Protein AF-A0A0U1M2G5-F1 (afdb_monomer)

InterPro domains:
  IPR008949 Isoprenoid synthase domain superfamily [G3DSA:1.10.600.10] (1-184)
  IPR008949 Isoprenoid synthase domain superfamily [SSF48576] (2-183)
  IPR034686 Terpene cyclase-like 2 [PTHR35201] (6-183)

Solvent-accessible surface area (backbone atoms only — not comparable to full-atom values): 10117 Å² total; per-residue (Å²): 125,65,66,67,56,56,57,57,47,66,75,74,43,44,72,68,56,50,53,50,37,54,50,41,50,50,44,23,56,56,26,49,53,52,52,56,57,50,74,69,46,95,65,82,67,53,44,69,56,48,54,56,52,43,75,54,28,48,70,50,61,43,50,48,56,43,42,35,54,77,70,71,52,70,78,58,63,73,58,56,70,28,69,29,41,47,44,31,56,52,27,35,42,50,43,32,52,57,51,45,37,68,72,42,42,70,62,32,56,75,70,69,50,62,95,32,55,50,55,26,36,23,67,79,68,74,36,51,71,70,57,21,48,50,50,52,52,50,51,45,54,53,37,51,54,51,26,59,57,21,60,75,59,45,83,80,76,87,46,73,66,61,45,48,50,52,51,51,50,56,50,52,41,48,46,53,31,50,45,63,73,69,64,126

Organism: Talaromyces islandicus (NCBI:txid28573)

Sequence (184 aa):
MLYPILAEFRKTMGAGSIERLRKELHDYINGVSREQFVRQKEDLPTPEELFKMRCDDVGVIPSI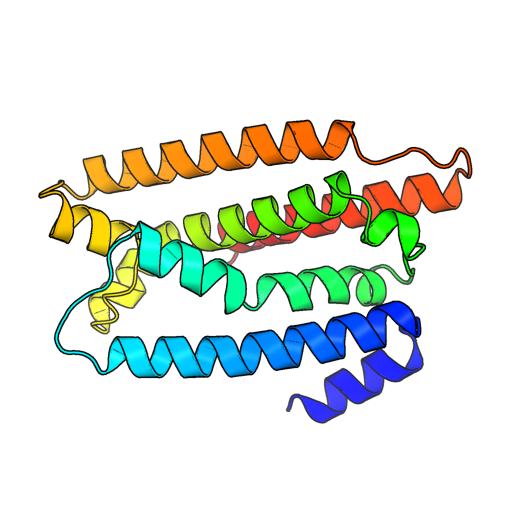TQNEYAMNFELPQWIHEHEAMQEVIKEVTRLTILINDILSLQKEFRVGQLENMVILYMYHEDLTIEQALEKMLGLIRKHYDICTAAEQRVPKTGDPKIDADVQTYIVGCRDLAIGTAYWR

Secondary structure (DSSP, 8-state):
-HHHHHHHHHHHS-HHHHHHHHHHHHHHHHHHHHHHHHTTSSSPPPHHHHHHHHHHH-THHHHHHHHHHHHT----HHHHTSHHHHHHHHHHHHHHHHHHHHHHHHHHHHTT----HHHHHHHHHT--HHHHHHHHHHHHHHHHHHHHHHHTTSPP-S-HHHHHHHHHHHHHHHHHHHHHHH--

Structure (mmCIF, N/CA/C/O backbone):
data_AF-A0A0U1M2G5-F1
#
_entry.id   AF-A0A0U1M2G5-F1
#
loop_
_atom_site.group_PDB
_atom_site.id
_atom_site.type_symbol
_atom_site.label_atom_id
_atom_site.label_alt_id
_atom_site.label_comp_id
_atom_site.label_asym_id
_atom_site.label_entity_id
_atom_site.label_seq_id
_atom_site.pdbx_PDB_ins_code
_atom_site.Cartn_x
_atom_site.Cartn_y
_atom_site.Cartn_z
_atom_site.occupancy
_atom_site.B_iso_or_equiv
_atom_site.auth_seq_id
_atom_site.auth_comp_id
_atom_site.auth_asym_id
_atom_site.auth_atom_id
_atom_site.pdbx_PDB_model_num
ATOM 1 N N . MET A 1 1 ? -19.169 -3.022 -16.010 1.00 73.69 1 MET A N 1
ATOM 2 C CA . MET A 1 1 ? -18.312 -1.816 -15.990 1.00 73.69 1 MET A CA 1
ATOM 3 C C . MET A 1 1 ? -16.82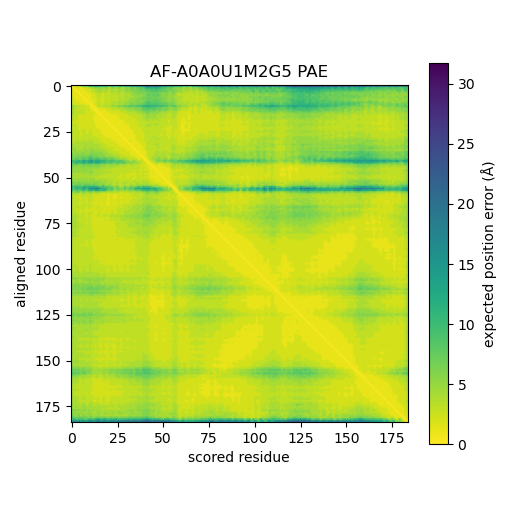0 -2.155 -16.058 1.00 73.69 1 MET A C 1
ATOM 5 O O . MET A 1 1 ? -16.124 -1.496 -16.809 1.00 73.69 1 MET A O 1
ATOM 9 N N . LEU A 1 2 ? -16.335 -3.202 -15.372 1.00 82.88 2 LEU A N 1
ATOM 10 C CA . LEU A 1 2 ? -14.902 -3.554 -15.337 1.00 82.88 2 LEU A CA 1
ATOM 11 C C . LEU A 1 2 ? -14.333 -4.147 -16.646 1.00 82.88 2 LEU A C 1
ATOM 13 O O . LEU A 1 2 ? -13.239 -3.785 -17.058 1.00 82.88 2 LEU A O 1
ATOM 17 N N . TYR A 1 3 ? -15.069 -5.034 -17.327 1.00 85.81 3 TYR A N 1
ATOM 18 C CA . TYR A 1 3 ? -14.557 -5.736 -18.517 1.00 85.81 3 TYR A CA 1
ATOM 19 C C . TYR A 1 3 ? -14.096 -4.807 -19.664 1.00 85.81 3 TYR A C 1
ATOM 21 O O . TYR A 1 3 ? -13.003 -5.035 -20.175 1.00 85.81 3 TYR A O 1
ATOM 29 N N . PRO A 1 4 ? -14.839 -3.743 -20.044 1.00 90.44 4 PRO A N 1
ATOM 30 C CA . PRO A 1 4 ? -14.364 -2.790 -21.050 1.00 90.44 4 PRO A CA 1
ATOM 31 C C . PRO A 1 4 ? -13.043 -2.105 -20.677 1.00 90.44 4 PRO A C 1
ATOM 33 O O . PRO A 1 4 ? -12.188 -1.946 -21.536 1.00 90.44 4 PRO A O 1
ATOM 36 N N . ILE A 1 5 ? -12.840 -1.762 -19.399 1.00 88.06 5 ILE A N 1
ATOM 37 C CA . ILE A 1 5 ? -11.598 -1.130 -18.918 1.00 88.06 5 ILE A CA 1
ATOM 38 C C . ILE A 1 5 ? -10.420 -2.094 -19.082 1.00 88.06 5 ILE A C 1
ATOM 40 O O . ILE A 1 5 ? -9.399 -1.745 -19.667 1.00 88.06 5 ILE A O 1
ATOM 44 N N . LEU A 1 6 ? -10.593 -3.346 -18.646 1.00 87.81 6 LEU A N 1
ATOM 45 C CA . LEU A 1 6 ? -9.563 -4.376 -18.797 1.00 87.81 6 LEU A CA 1
ATOM 46 C C . LEU A 1 6 ? -9.269 -4.697 -20.270 1.00 87.81 6 LEU A C 1
ATOM 48 O O . LEU A 1 6 ? -8.144 -5.064 -20.607 1.00 87.81 6 LEU A O 1
ATOM 52 N N . ALA A 1 7 ? -10.264 -4.572 -21.153 1.00 89.31 7 ALA A N 1
ATOM 53 C CA . ALA A 1 7 ? -10.069 -4.737 -22.588 1.00 89.31 7 ALA A CA 1
ATOM 54 C C . ALA A 1 7 ? -9.201 -3.619 -23.184 1.00 89.31 7 ALA A C 1
ATOM 56 O O . ALA A 1 7 ? -8.375 -3.917 -24.042 1.00 89.31 7 ALA A O 1
ATOM 57 N N . GLU A 1 8 ? -9.338 -2.372 -22.721 1.00 88.94 8 GLU A N 1
ATOM 58 C CA . GLU A 1 8 ? -8.451 -1.273 -23.130 1.00 88.94 8 GLU A CA 1
ATOM 59 C C . GLU A 1 8 ? -7.029 -1.458 -22.593 1.00 88.94 8 GLU A C 1
ATOM 61 O O . GLU A 1 8 ? -6.077 -1.366 -23.364 1.00 88.94 8 GLU A O 1
ATOM 66 N N . PHE A 1 9 ? -6.873 -1.829 -21.318 1.00 89.12 9 PHE A N 1
ATOM 67 C CA . PHE A 1 9 ? -5.561 -2.119 -20.726 1.00 89.12 9 PHE A CA 1
ATOM 68 C C . PHE A 1 9 ? -4.780 -3.168 -21.524 1.00 89.12 9 PHE A C 1
ATOM 70 O O . PHE A 1 9 ? -3.609 -2.975 -21.840 1.00 89.12 9 PHE A O 1
ATOM 77 N N . ARG A 1 10 ? -5.444 -4.248 -21.951 1.00 87.56 10 ARG A N 1
ATOM 78 C CA . ARG A 1 10 ? -4.815 -5.317 -22.747 1.00 87.56 10 ARG A CA 1
ATOM 79 C C . ARG A 1 10 ? -4.293 -4.876 -24.115 1.00 87.56 10 ARG A C 1
ATOM 81 O O . ARG A 1 10 ? -3.508 -5.614 -24.702 1.00 87.56 10 ARG A O 1
ATOM 88 N N . LYS A 1 11 ? -4.743 -3.740 -24.654 1.00 88.62 11 LYS A N 1
ATOM 89 C CA . LYS A 1 11 ? -4.286 -3.260 -25.967 1.00 88.62 11 LYS A CA 1
ATOM 90 C C . LYS A 1 11 ? -2.894 -2.640 -25.912 1.00 88.62 11 LYS A C 1
ATOM 92 O O . LYS A 1 11 ? -2.219 -2.641 -26.936 1.00 88.62 11 LYS A O 1
ATOM 97 N N . THR A 1 12 ? -2.491 -2.086 -24.768 1.00 88.88 12 THR A N 1
ATOM 98 C CA . THR A 1 12 ? -1.264 -1.277 -24.665 1.00 88.88 12 THR A CA 1
ATOM 99 C C . THR A 1 12 ? -0.347 -1.671 -23.510 1.00 88.88 12 THR A C 1
ATOM 101 O O . THR A 1 12 ? 0.842 -1.379 -23.587 1.00 88.88 12 THR A O 1
ATOM 104 N N . MET A 1 13 ? -0.848 -2.338 -22.463 1.00 92.50 13 MET A N 1
ATOM 105 C CA . MET A 1 13 ? 0.007 -2.835 -21.381 1.00 92.50 13 MET A CA 1
ATOM 106 C C . MET A 1 13 ? 0.925 -3.950 -21.876 1.00 92.50 13 MET A C 1
ATOM 108 O O . MET A 1 13 ? 0.527 -4.796 -22.681 1.00 92.50 13 MET A O 1
ATOM 112 N N . GLY A 1 14 ? 2.140 -3.984 -21.333 1.00 91.94 14 GLY A N 1
ATOM 113 C CA . GLY A 1 14 ? 3.051 -5.098 -21.543 1.00 91.94 14 GLY A CA 1
ATOM 114 C C . GLY A 1 14 ? 2.523 -6.404 -20.936 1.00 91.94 14 GLY A C 1
ATOM 115 O O . GLY A 1 14 ? 1.673 -6.419 -20.038 1.00 91.94 14 GLY A O 1
ATOM 116 N N . ALA A 1 15 ? 2.995 -7.532 -21.469 1.00 91.94 15 ALA A N 1
ATOM 117 C CA . ALA A 1 15 ? 2.471 -8.852 -21.119 1.00 91.94 15 ALA A CA 1
ATOM 118 C C . ALA A 1 15 ? 2.723 -9.220 -19.647 1.00 91.94 15 ALA A C 1
ATOM 120 O O . ALA A 1 15 ? 1.879 -9.876 -19.032 1.00 91.94 15 ALA A O 1
ATOM 121 N N . GLY A 1 16 ? 3.850 -8.781 -19.075 1.00 92.56 16 GLY A N 1
ATOM 122 C CA . GLY A 1 16 ? 4.166 -9.014 -17.666 1.00 92.56 16 GLY A CA 1
ATOM 123 C C . GLY A 1 16 ? 3.213 -8.253 -16.746 1.00 92.56 16 GLY A C 1
ATOM 124 O O . GLY A 1 16 ? 2.674 -8.820 -15.798 1.00 92.56 16 GLY A O 1
ATOM 125 N N . SER A 1 17 ? 2.935 -6.998 -17.084 1.00 93.75 17 SER A N 1
ATOM 126 C CA . SER A 1 17 ? 2.019 -6.111 -16.364 1.00 93.75 17 SER A CA 1
ATOM 127 C C . SER A 1 17 ? 0.580 -6.632 -16.419 1.00 93.75 17 SER A C 1
ATOM 129 O O . SER A 1 17 ? -0.126 -6.625 -15.413 1.00 93.75 17 SER A O 1
ATOM 131 N N . ILE A 1 18 ? 0.150 -7.162 -17.572 1.00 93.81 18 ILE A N 1
ATOM 132 C CA . ILE A 1 18 ? -1.169 -7.799 -17.726 1.00 93.81 18 ILE A CA 1
ATOM 133 C C . ILE A 1 18 ? -1.307 -9.017 -16.808 1.00 93.81 18 ILE A C 1
ATOM 135 O O . ILE A 1 18 ? -2.342 -9.175 -16.157 1.00 93.81 18 ILE A O 1
ATOM 139 N N . GLU A 1 19 ? -0.297 -9.887 -16.761 1.00 93.50 19 GLU A N 1
ATOM 140 C CA . GLU A 1 19 ? -0.355 -11.093 -15.931 1.00 93.50 19 GLU A CA 1
ATOM 141 C C . GLU A 1 19 ? -0.306 -10.761 -14.435 1.00 93.50 19 GLU A C 1
ATOM 143 O O . GLU A 1 19 ? -1.076 -11.337 -13.659 1.00 93.50 19 GLU A O 1
ATOM 148 N N . ARG A 1 20 ? 0.511 -9.774 -14.035 1.00 93.38 20 ARG A N 1
ATOM 149 C CA . ARG A 1 20 ? 0.497 -9.228 -12.669 1.00 93.38 20 ARG A CA 1
ATOM 150 C C . ARG A 1 20 ? -0.879 -8.695 -12.302 1.00 93.38 20 ARG A C 1
ATOM 152 O O . ARG A 1 20 ? -1.477 -9.195 -11.352 1.00 93.38 20 ARG A O 1
ATOM 159 N N . LEU A 1 21 ? -1.436 -7.796 -13.115 1.00 93.19 21 LEU A N 1
ATOM 160 C CA . LEU A 1 21 ? -2.749 -7.208 -12.864 1.00 93.19 21 LEU A CA 1
ATOM 161 C C . LEU A 1 21 ? -3.840 -8.282 -12.764 1.00 93.19 21 LEU A C 1
ATOM 163 O O . LEU A 1 21 ? -4.724 -8.206 -11.913 1.00 93.19 21 LEU A O 1
ATOM 167 N N . ARG A 1 22 ? -3.783 -9.320 -13.609 1.00 92.56 22 ARG A N 1
ATOM 168 C CA . ARG A 1 22 ? -4.718 -10.451 -13.552 1.00 92.56 22 ARG A CA 1
ATOM 169 C C . ARG A 1 22 ? -4.646 -11.171 -12.203 1.00 92.56 22 ARG A C 1
ATOM 171 O O . ARG A 1 22 ? -5.695 -11.477 -11.633 1.00 92.56 22 ARG A O 1
ATOM 178 N N . LYS A 1 23 ? -3.438 -11.470 -11.716 1.00 92.62 23 LYS A N 1
ATOM 179 C CA . LYS A 1 23 ? -3.228 -12.120 -10.416 1.00 92.62 23 LYS A CA 1
ATOM 180 C C . LYS A 1 23 ? -3.675 -11.211 -9.270 1.00 92.62 23 LYS A C 1
ATOM 182 O O . LYS A 1 23 ? -4.431 -11.655 -8.417 1.00 92.62 23 LYS A O 1
ATOM 187 N N . GLU A 1 24 ? -3.279 -9.947 -9.295 1.00 92.69 24 GLU A N 1
ATOM 188 C CA . GLU A 1 24 ? -3.596 -8.958 -8.260 1.00 92.69 24 GLU A CA 1
ATOM 189 C C . GLU A 1 24 ? -5.100 -8.709 -8.141 1.00 92.69 24 GLU A C 1
ATOM 191 O O . GLU A 1 24 ? -5.629 -8.670 -7.036 1.00 92.69 24 GLU A O 1
ATOM 196 N N . LEU A 1 25 ? -5.824 -8.620 -9.262 1.00 92.38 25 LEU A N 1
ATOM 197 C CA . LEU A 1 25 ? -7.285 -8.505 -9.248 1.00 92.38 25 LEU A CA 1
ATOM 198 C C . LEU A 1 25 ? -7.966 -9.768 -8.704 1.00 92.38 25 LEU A C 1
ATOM 200 O O . LEU A 1 25 ? -8.990 -9.669 -8.031 1.00 92.38 25 LEU A O 1
ATOM 204 N N . HIS A 1 26 ? -7.423 -10.954 -8.989 1.00 91.56 26 HIS A N 1
ATOM 205 C CA . HIS A 1 26 ? -7.940 -12.202 -8.427 1.00 91.56 26 HIS A CA 1
ATOM 206 C C . HIS A 1 26 ? -7.712 -12.264 -6.909 1.00 91.56 26 HIS A C 1
ATOM 208 O O . HIS A 1 26 ? -8.644 -12.574 -6.165 1.00 91.56 26 HIS A O 1
ATOM 214 N N . ASP A 1 27 ? -6.506 -11.921 -6.454 1.00 90.94 27 ASP A N 1
ATOM 215 C CA . ASP A 1 27 ? -6.149 -11.876 -5.035 1.00 90.94 27 ASP A CA 1
ATOM 216 C C . ASP A 1 27 ? -7.017 -10.846 -4.289 1.00 90.94 27 ASP A C 1
ATOM 218 O O . ASP A 1 27 ? -7.595 -11.184 -3.254 1.00 90.94 27 ASP A O 1
ATOM 222 N N . TYR A 1 28 ? -7.224 -9.663 -4.883 1.00 90.88 28 TYR A N 1
ATOM 223 C CA . TYR A 1 28 ? -8.118 -8.609 -4.395 1.00 90.88 28 TYR A CA 1
ATOM 224 C C . TYR A 1 28 ? -9.559 -9.105 -4.193 1.00 90.88 28 TYR A C 1
ATOM 226 O O . TYR A 1 28 ? -10.108 -8.990 -3.101 1.00 90.88 28 TYR A O 1
ATOM 234 N N . ILE A 1 29 ? -10.175 -9.720 -5.212 1.00 90.44 29 ILE A N 1
ATOM 235 C CA . ILE A 1 29 ? -11.562 -10.223 -5.122 1.00 90.44 29 ILE A CA 1
ATOM 236 C C . ILE A 1 29 ? -11.696 -11.299 -4.033 1.00 90.44 29 ILE A C 1
ATOM 238 O O . ILE A 1 29 ? -12.672 -11.315 -3.273 1.00 90.44 29 ILE A O 1
ATOM 242 N N . ASN A 1 30 ? -10.711 -12.194 -3.931 1.00 90.00 30 ASN A N 1
ATOM 243 C CA . ASN A 1 30 ? -10.679 -13.201 -2.873 1.00 90.00 30 ASN A CA 1
ATOM 244 C C . ASN A 1 30 ? -10.499 -12.560 -1.489 1.00 90.00 30 ASN A C 1
ATOM 246 O O . ASN A 1 30 ? -11.080 -13.041 -0.518 1.00 90.00 30 ASN A O 1
ATOM 250 N N . GLY A 1 31 ? -9.707 -11.491 -1.397 1.00 87.94 31 GLY A N 1
ATOM 251 C CA . GLY A 1 31 ? -9.518 -10.683 -0.196 1.00 87.94 31 GLY A CA 1
ATOM 252 C C . GLY A 1 31 ? -10.809 -10.051 0.296 1.00 87.94 31 GLY A C 1
ATOM 253 O O . GLY A 1 31 ? -11.236 -10.348 1.408 1.00 87.94 31 GLY A O 1
ATOM 254 N N . VAL A 1 32 ? -11.494 -9.306 -0.571 1.00 87.62 32 VAL A N 1
ATOM 255 C CA . VAL A 1 32 ? -12.794 -8.686 -0.265 1.00 87.62 32 VAL A CA 1
ATOM 256 C C . VAL A 1 32 ? -13.814 -9.730 0.202 1.00 87.62 32 VAL A C 1
ATOM 258 O O . VAL A 1 32 ? -14.593 -9.493 1.123 1.00 87.62 32 VAL A O 1
ATOM 261 N N . SER A 1 33 ? -13.788 -10.930 -0.387 1.00 88.62 33 SER A N 1
ATOM 262 C CA . SER A 1 33 ? -14.651 -12.030 0.055 1.00 88.62 33 SER A CA 1
ATOM 263 C C . SER A 1 33 ? -14.338 -12.471 1.493 1.00 88.62 33 SER A C 1
ATOM 265 O O . SER A 1 33 ? -15.264 -12.708 2.265 1.00 88.62 33 SER A O 1
ATOM 267 N N . ARG A 1 34 ? -13.055 -12.561 1.882 1.00 86.19 34 ARG A N 1
ATOM 268 C CA . ARG A 1 34 ? -12.636 -12.888 3.261 1.00 86.19 34 ARG A CA 1
ATOM 269 C C . ARG A 1 34 ? -13.031 -11.798 4.252 1.00 86.19 34 ARG A C 1
ATOM 271 O O . ARG A 1 34 ? -13.537 -12.128 5.322 1.00 86.19 34 ARG A O 1
ATOM 278 N N . GLU A 1 35 ? -12.839 -10.535 3.884 1.00 84.81 35 GLU A N 1
ATOM 279 C CA . GLU A 1 35 ? -13.242 -9.388 4.700 1.00 84.81 35 GLU A CA 1
ATOM 280 C C . GLU A 1 35 ? -14.749 -9.436 4.991 1.00 84.81 35 GLU A C 1
ATOM 282 O O . GLU A 1 35 ? -15.175 -9.315 6.139 1.00 84.81 35 GLU A O 1
ATOM 287 N N . GLN A 1 36 ? -15.564 -9.743 3.977 1.00 87.25 36 GLN A N 1
ATOM 288 C CA . GLN A 1 36 ? -17.008 -9.887 4.145 1.00 87.25 36 GLN A CA 1
ATOM 289 C C . GLN A 1 36 ? -17.392 -10.998 5.136 1.00 87.25 36 GLN A C 1
ATOM 291 O O . GLN A 1 36 ? -18.351 -10.832 5.888 1.00 87.25 36 GLN A O 1
ATOM 296 N N . PHE A 1 37 ? -16.662 -12.117 5.170 1.00 86.25 37 PHE A N 1
ATOM 297 C CA . PHE A 1 37 ? -16.893 -13.166 6.171 1.00 86.25 37 PHE A CA 1
ATOM 298 C C . PHE A 1 37 ? -16.523 -12.721 7.588 1.00 86.25 37 PHE A C 1
ATOM 300 O O . PHE A 1 37 ? -17.150 -13.164 8.545 1.00 86.25 37 PHE A O 1
ATOM 307 N N . VAL A 1 38 ? -15.512 -11.865 7.740 1.00 83.06 38 VAL A N 1
ATOM 308 C CA . VAL A 1 38 ? -15.094 -11.335 9.048 1.00 83.06 38 VAL A CA 1
ATOM 309 C C . VAL A 1 38 ? -16.140 -10.367 9.587 1.00 83.06 38 VAL A C 1
ATOM 311 O O . VAL A 1 38 ? -16.537 -10.517 10.736 1.00 83.06 38 VAL A O 1
ATOM 314 N N . ARG A 1 39 ? -16.689 -9.498 8.731 1.00 83.81 39 ARG A N 1
ATOM 315 C CA . ARG A 1 39 ? -17.801 -8.584 9.063 1.00 83.81 39 ARG A CA 1
ATOM 316 C C . ARG A 1 39 ? -19.077 -9.292 9.538 1.00 83.81 39 ARG A C 1
ATOM 318 O O . ARG A 1 39 ? -19.956 -8.669 10.119 1.00 83.81 39 ARG A O 1
ATOM 325 N N . GLN A 1 40 ? -19.228 -10.583 9.233 1.00 86.69 40 GLN A N 1
ATOM 326 C CA . GLN A 1 40 ? -20.379 -11.391 9.655 1.00 86.69 40 GLN A CA 1
ATOM 327 C C . GLN A 1 40 ? -20.184 -12.068 11.015 1.00 86.69 40 GLN A C 1
ATOM 329 O O . GLN A 1 40 ? -21.126 -12.682 11.519 1.00 86.69 40 GLN A O 1
ATOM 334 N N . LYS A 1 41 ? -18.979 -12.013 11.593 1.00 86.31 41 LYS A N 1
ATOM 335 C CA . LYS A 1 41 ? -18.715 -12.568 12.922 1.00 86.31 41 LYS A CA 1
ATOM 336 C C . LYS A 1 41 ? -19.236 -11.624 14.002 1.00 86.31 41 LYS A C 1
ATOM 338 O O . LYS A 1 41 ? -19.350 -10.423 13.791 1.00 86.31 41 LYS A O 1
ATOM 343 N N . GLU A 1 42 ? -19.534 -12.188 15.167 1.00 84.56 42 GLU A N 1
ATOM 344 C CA . GLU A 1 42 ? -19.955 -11.411 16.340 1.00 84.56 42 GLU A CA 1
ATOM 345 C C . GLU A 1 42 ? -18.770 -10.711 17.030 1.00 84.56 42 GLU A C 1
ATOM 347 O O . GLU A 1 42 ? -18.967 -9.703 17.706 1.00 84.56 42 GLU A O 1
ATOM 352 N N . ASP A 1 43 ? -17.547 -11.210 16.815 1.00 89.38 43 ASP A N 1
ATOM 353 C CA . ASP A 1 43 ? -16.316 -10.677 17.399 1.00 89.38 43 ASP A CA 1
ATOM 354 C C . ASP A 1 43 ? -15.554 -9.781 16.413 1.00 89.38 43 ASP A C 1
ATOM 356 O O . ASP A 1 43 ? -15.377 -10.127 15.239 1.00 89.38 43 ASP A O 1
ATOM 360 N N . LEU A 1 44 ? -15.033 -8.660 16.920 1.00 92.06 44 LEU A N 1
ATOM 361 C CA . LEU A 1 44 ? -14.149 -7.767 16.171 1.00 92.06 44 LEU A CA 1
ATOM 362 C C . LEU A 1 44 ? -12.727 -8.355 16.065 1.00 92.06 44 LEU A C 1
ATOM 364 O O . LEU A 1 44 ? -12.231 -8.918 17.046 1.00 92.06 44 LEU A O 1
ATOM 368 N N . PRO A 1 45 ? -12.052 -8.227 14.903 1.00 93.69 45 PRO A N 1
ATOM 369 C CA . PRO A 1 45 ? -10.655 -8.630 14.763 1.00 93.69 45 PRO A CA 1
ATOM 370 C C . PRO A 1 45 ? -9.738 -7.690 15.549 1.00 93.69 45 PRO A C 1
ATOM 372 O O . PRO A 1 45 ? -10.059 -6.517 15.735 1.00 93.69 45 PRO A O 1
ATOM 375 N N . THR A 1 46 ? -8.547 -8.158 15.926 1.00 95.25 46 THR A N 1
ATOM 376 C CA . THR A 1 46 ? -7.537 -7.240 16.475 1.00 95.25 46 THR A CA 1
ATOM 377 C C . THR A 1 46 ? -7.046 -6.258 15.398 1.00 95.25 46 THR A C 1
ATOM 379 O O . THR A 1 46 ? -7.127 -6.562 14.199 1.00 95.25 46 THR A O 1
ATOM 382 N N . PRO A 1 47 ? -6.484 -5.092 15.777 1.00 94.75 47 PRO A N 1
ATOM 383 C CA . PRO A 1 47 ? -5.874 -4.175 14.814 1.00 94.75 47 PRO A CA 1
ATOM 384 C C . PRO A 1 47 ? -4.835 -4.873 13.919 1.00 94.75 47 PRO A C 1
ATOM 386 O O . PRO A 1 47 ? -4.827 -4.716 12.701 1.00 94.75 47 PRO A O 1
ATOM 389 N N . GLU A 1 48 ? -3.978 -5.718 14.487 1.00 94.06 48 GLU A N 1
ATOM 390 C CA . GLU A 1 48 ? -2.944 -6.431 13.733 1.00 94.06 48 GLU A CA 1
ATOM 391 C C . GLU A 1 48 ? -3.533 -7.444 12.740 1.00 94.06 48 GLU A C 1
ATOM 393 O O . GLU A 1 48 ? -3.012 -7.597 11.629 1.00 94.06 48 GLU A O 1
ATOM 398 N N . GLU A 1 49 ? -4.617 -8.128 13.116 1.00 92.62 49 GLU A N 1
ATOM 399 C CA . GLU A 1 49 ? -5.336 -9.055 12.240 1.00 92.62 49 GLU A CA 1
ATOM 400 C C . GLU A 1 49 ? -5.994 -8.323 11.072 1.00 92.62 49 GLU A C 1
ATOM 402 O O . GLU A 1 49 ? -5.821 -8.743 9.922 1.00 92.62 49 GLU A O 1
ATOM 407 N N . LEU A 1 50 ? -6.687 -7.212 11.349 1.00 92.12 50 LEU A N 1
ATOM 408 C CA . LEU A 1 50 ? -7.289 -6.374 10.315 1.00 92.12 50 LEU A CA 1
ATOM 409 C C . LEU A 1 50 ? -6.216 -5.841 9.364 1.00 92.12 50 LEU A C 1
ATOM 411 O O . LEU A 1 50 ? -6.346 -5.965 8.148 1.00 92.12 50 LEU A O 1
ATOM 415 N N . PHE A 1 51 ? -5.131 -5.280 9.898 1.00 93.19 51 PHE A N 1
ATOM 416 C CA . PHE A 1 51 ? -4.080 -4.680 9.082 1.00 93.19 51 PHE A CA 1
ATOM 417 C C . PHE A 1 51 ? -3.400 -5.701 8.168 1.00 93.19 51 PHE A C 1
ATOM 419 O O . PHE A 1 51 ? -3.113 -5.412 7.004 1.00 93.19 51 PHE A O 1
ATOM 426 N N . LYS A 1 52 ? -3.174 -6.919 8.673 1.00 90.75 52 LYS A N 1
ATOM 427 C CA . LYS A 1 52 ? -2.637 -8.022 7.874 1.00 90.75 52 LYS A CA 1
ATOM 428 C C . LYS A 1 52 ? -3.603 -8.431 6.767 1.00 90.75 52 LYS A C 1
ATOM 430 O O . LYS A 1 52 ? -3.167 -8.574 5.631 1.00 90.75 52 LYS A O 1
ATOM 435 N N . MET A 1 53 ? -4.883 -8.604 7.093 1.00 87.56 53 MET A N 1
ATOM 436 C CA . MET A 1 53 ? -5.916 -8.957 6.117 1.00 87.56 53 MET A CA 1
ATOM 437 C C . MET A 1 53 ? -5.989 -7.916 5.001 1.00 87.56 53 MET A C 1
ATOM 439 O O . MET A 1 53 ? -5.955 -8.277 3.825 1.00 87.56 53 MET A O 1
ATOM 443 N N . ARG A 1 54 ? -5.938 -6.634 5.379 1.00 86.38 54 ARG A N 1
ATOM 444 C CA . ARG A 1 54 ? -6.065 -5.527 4.437 1.00 86.38 54 ARG A CA 1
ATOM 445 C C . ARG A 1 54 ? -4.901 -5.346 3.488 1.00 86.38 54 ARG A C 1
ATOM 447 O O . ARG A 1 54 ? -5.080 -4.910 2.357 1.00 86.38 54 ARG A O 1
ATOM 454 N N . CYS A 1 55 ? -3.704 -5.745 3.901 1.00 85.50 55 CYS A N 1
ATOM 455 C CA . CYS A 1 55 ? -2.571 -5.797 2.981 1.00 85.50 55 CYS A CA 1
ATOM 456 C C . CYS A 1 55 ? -2.810 -6.770 1.808 1.00 85.50 55 CYS A C 1
ATOM 458 O O . CYS A 1 55 ? -2.232 -6.560 0.745 1.00 85.50 55 CYS A O 1
ATOM 460 N N . ASP A 1 56 ? -3.657 -7.792 1.987 1.00 73.38 56 ASP A N 1
ATOM 461 C CA . ASP A 1 56 ? -3.960 -8.804 0.968 1.00 73.38 56 ASP A CA 1
ATOM 462 C C . ASP A 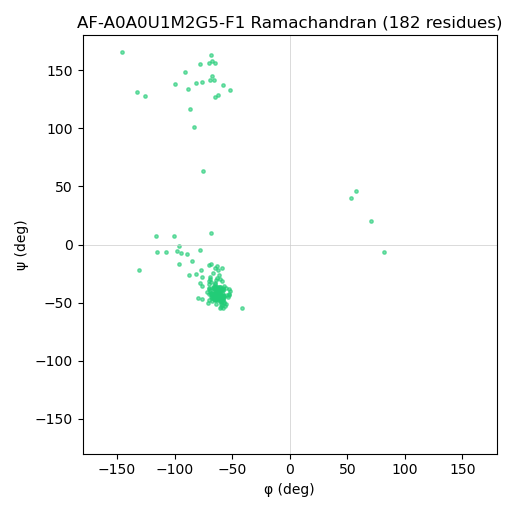1 56 ? -5.248 -8.502 0.175 1.00 73.38 56 ASP A C 1
ATOM 464 O O . ASP A 1 56 ? -5.481 -9.116 -0.868 1.00 73.38 56 ASP A O 1
ATOM 468 N N . ASP A 1 57 ? -6.114 -7.614 0.677 1.00 71.81 57 ASP A N 1
ATOM 469 C CA . ASP A 1 57 ? -7.445 -7.335 0.118 1.00 71.81 57 ASP A CA 1
ATOM 470 C C . ASP A 1 57 ? -7.632 -5.915 -0.422 1.00 71.81 57 ASP A C 1
ATOM 472 O O . ASP A 1 57 ? -8.668 -5.629 -1.020 1.00 71.81 57 ASP A O 1
ATOM 476 N N . VAL A 1 58 ? -6.661 -5.017 -0.241 1.00 75.19 58 VAL A N 1
ATOM 477 C CA . VAL A 1 58 ? -6.822 -3.630 -0.669 1.00 75.19 58 VAL A CA 1
ATOM 478 C C . VAL A 1 58 ? -6.536 -3.479 -2.164 1.00 75.19 58 VAL A C 1
ATOM 480 O O . VAL A 1 58 ? -5.567 -4.005 -2.711 1.00 75.19 58 VAL A O 1
ATOM 483 N N . GLY A 1 59 ? -7.352 -2.673 -2.845 1.00 85.88 59 GLY A N 1
ATOM 484 C CA . GLY A 1 59 ? -7.205 -2.379 -4.275 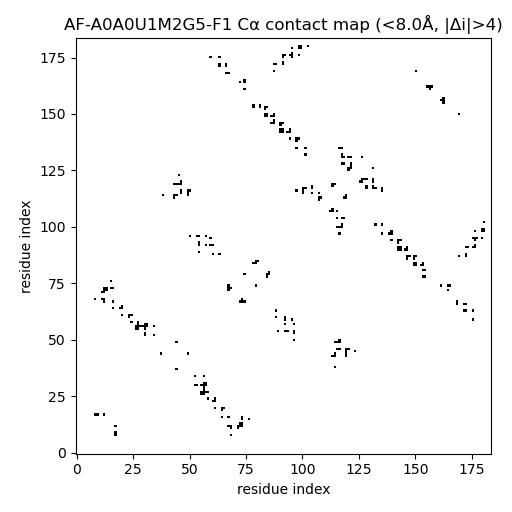1.00 85.88 59 GLY A CA 1
ATOM 485 C C . GLY A 1 59 ? -5.970 -1.542 -4.647 1.00 85.88 59 GLY A C 1
ATOM 486 O O . GLY A 1 59 ? -5.874 -1.091 -5.787 1.00 85.88 59 GLY A O 1
ATOM 487 N N . VAL A 1 60 ? -5.032 -1.306 -3.721 1.00 90.38 60 VAL A N 1
ATOM 488 C CA . VAL A 1 60 ? -3.840 -0.472 -3.957 1.00 90.38 60 VAL A CA 1
ATOM 489 C C . VAL A 1 60 ? -2.867 -1.153 -4.906 1.00 90.38 60 VAL A C 1
ATOM 491 O O . VAL A 1 60 ? -2.448 -0.528 -5.870 1.00 90.38 60 VAL A O 1
ATOM 494 N N . ILE A 1 61 ? -2.550 -2.431 -4.692 1.00 91.62 61 ILE A N 1
ATOM 495 C CA . ILE A 1 61 ? -1.587 -3.168 -5.527 1.00 91.62 61 ILE A CA 1
ATOM 496 C C . ILE A 1 61 ? -2.013 -3.193 -7.009 1.00 91.62 61 ILE A C 1
ATOM 498 O O . ILE A 1 61 ? -1.236 -2.732 -7.844 1.00 91.62 61 ILE A O 1
ATOM 502 N N . PRO A 1 62 ? -3.250 -3.596 -7.378 1.00 92.56 62 PRO A N 1
ATOM 503 C CA . PRO A 1 62 ? -3.675 -3.512 -8.776 1.00 92.56 62 PRO A CA 1
ATOM 504 C C . PRO A 1 62 ? -3.769 -2.068 -9.300 1.00 92.56 62 PRO A C 1
ATOM 506 O O . PRO A 1 62 ? -3.746 -1.869 -10.514 1.00 92.56 62 PRO A O 1
ATOM 509 N N . SER A 1 63 ? -3.882 -1.055 -8.432 1.00 92.12 63 SER A N 1
ATOM 510 C CA . SER A 1 63 ? -3.799 0.360 -8.833 1.00 92.12 63 SER A CA 1
ATOM 511 C C . SER A 1 63 ? -2.354 0.793 -9.104 1.00 92.12 63 SER A C 1
ATOM 513 O O . SER A 1 63 ? -2.117 1.536 -10.050 1.00 92.12 63 SER A O 1
ATOM 515 N N . ILE A 1 64 ? -1.381 0.278 -8.344 1.00 92.88 64 ILE A N 1
ATOM 516 C CA . ILE A 1 64 ? 0.053 0.463 -8.599 1.00 92.88 64 ILE A CA 1
ATOM 517 C C . ILE A 1 64 ? 0.418 -0.115 -9.969 1.00 92.88 64 ILE A C 1
ATOM 519 O O . ILE A 1 64 ? 1.008 0.591 -10.780 1.00 92.88 64 ILE A O 1
ATOM 523 N N . THR A 1 65 ? 0.009 -1.347 -10.283 1.00 92.44 65 THR A N 1
ATOM 524 C CA . THR A 1 65 ? 0.278 -1.948 -11.604 1.00 92.44 65 THR A CA 1
ATOM 525 C C . THR A 1 65 ? -0.352 -1.150 -12.752 1.00 92.44 65 THR A C 1
ATOM 527 O O . THR A 1 65 ? 0.190 -1.093 -13.854 1.00 92.44 65 THR A O 1
ATOM 530 N N . GLN A 1 66 ? -1.470 -0.457 -12.518 1.00 91.75 66 GLN A N 1
ATOM 531 C CA . GLN A 1 66 ? -2.057 0.434 -13.525 1.00 91.75 66 GLN A CA 1
ATOM 532 C C . GLN A 1 66 ? -1.207 1.685 -13.807 1.00 91.75 66 GLN A C 1
ATOM 534 O O . GLN A 1 66 ? -1.396 2.302 -14.858 1.00 91.75 66 GLN A O 1
ATOM 539 N N . ASN A 1 67 ? -0.245 2.045 -12.949 1.00 91.12 67 ASN A N 1
ATOM 540 C CA . ASN A 1 67 ? 0.683 3.142 -13.233 1.00 91.12 67 ASN A CA 1
ATOM 541 C C . ASN A 1 67 ? 1.506 2.869 -14.495 1.00 91.12 67 ASN A C 1
ATOM 543 O O . ASN A 1 67 ? 1.709 3.783 -15.282 1.00 91.12 67 ASN A O 1
ATOM 547 N N . GLU A 1 68 ? 1.907 1.623 -14.753 1.00 90.38 68 GLU A N 1
ATOM 548 C CA . GLU A 1 68 ? 2.631 1.244 -15.978 1.00 90.38 68 GLU A CA 1
ATOM 549 C C . GLU A 1 68 ? 1.802 1.521 -17.242 1.00 90.38 68 GLU A C 1
ATOM 551 O O . GLU A 1 68 ? 2.306 2.062 -18.228 1.00 90.38 68 GLU A O 1
ATOM 556 N N . TYR A 1 69 ? 0.490 1.263 -17.186 1.00 91.69 69 TYR A N 1
ATOM 557 C CA . TYR A 1 69 ? -0.431 1.676 -18.247 1.00 91.69 69 TYR A CA 1
ATOM 558 C C . TYR A 1 69 ? -0.507 3.201 -18.371 1.00 91.69 69 TYR A C 1
ATOM 560 O O . TYR A 1 69 ? -0.356 3.743 -19.465 1.00 91.69 69 TYR A O 1
ATOM 568 N N . ALA A 1 70 ? -0.741 3.901 -17.257 1.00 90.94 70 ALA A N 1
ATOM 569 C CA . ALA A 1 70 ? -0.940 5.350 -17.245 1.00 90.94 70 ALA A CA 1
ATOM 570 C C . ALA A 1 70 ? 0.311 6.129 -17.687 1.00 90.94 70 ALA A C 1
ATOM 572 O O . ALA A 1 70 ? 0.204 7.181 -18.315 1.00 90.94 70 ALA A O 1
ATOM 573 N N . MET A 1 71 ? 1.491 5.600 -17.372 1.00 91.12 71 MET A N 1
ATOM 574 C CA . MET A 1 71 ? 2.794 6.199 -17.653 1.00 91.12 71 MET A CA 1
ATOM 575 C C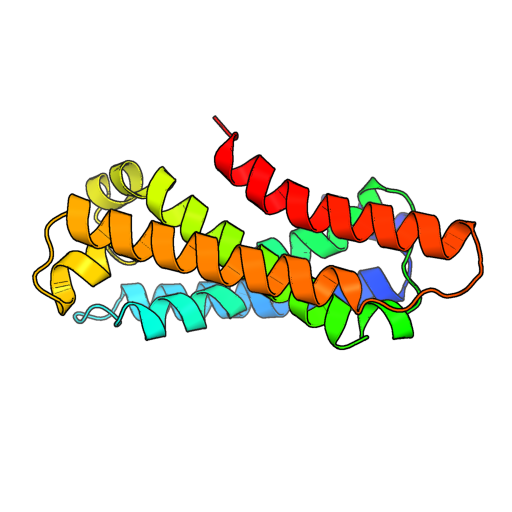 . MET A 1 71 ? 3.427 5.661 -18.944 1.00 91.12 71 MET A C 1
ATOM 577 O O . MET A 1 71 ? 4.487 6.137 -19.349 1.00 91.12 71 MET A O 1
ATOM 581 N N . ASN A 1 72 ? 2.753 4.727 -19.624 1.00 92.38 72 ASN A N 1
ATOM 582 C CA . ASN A 1 72 ? 3.132 4.181 -20.925 1.00 92.38 72 ASN A CA 1
ATOM 583 C C . ASN A 1 72 ? 4.540 3.543 -20.945 1.00 92.38 72 ASN A C 1
ATOM 585 O O . ASN A 1 72 ? 5.335 3.791 -21.857 1.00 92.38 72 ASN A O 1
ATOM 589 N N . PHE A 1 73 ? 4.846 2.720 -19.939 1.00 93.81 73 PHE A N 1
ATOM 590 C CA . PHE A 1 73 ? 6.040 1.867 -19.887 1.00 93.81 73 PHE A CA 1
ATOM 591 C C . PHE A 1 73 ? 5.735 0.538 -19.178 1.00 93.81 73 PHE A C 1
ATOM 593 O O . PHE A 1 73 ? 4.722 0.410 -18.505 1.00 93.81 73 PHE A O 1
ATOM 600 N N . GLU A 1 74 ? 6.621 -0.450 -19.304 1.00 94.75 74 GLU A N 1
ATOM 601 C CA . GLU A 1 74 ? 6.604 -1.675 -18.492 1.00 94.75 74 GLU A CA 1
ATOM 602 C C . GLU A 1 74 ? 7.980 -1.836 -17.845 1.00 94.75 74 GLU A C 1
ATOM 604 O O . GLU A 1 74 ? 8.999 -1.788 -18.543 1.00 94.75 74 GLU A O 1
ATOM 609 N N . LEU A 1 75 ? 8.026 -2.018 -16.521 1.00 95.19 75 LEU A N 1
ATOM 610 C CA . LEU A 1 75 ? 9.295 -2.280 -15.855 1.00 95.19 75 LEU A CA 1
ATOM 611 C C . LEU A 1 75 ? 9.819 -3.674 -16.225 1.00 95.19 75 LEU A C 1
ATOM 613 O O . LEU A 1 75 ? 9.052 -4.645 -16.250 1.00 95.19 75 LEU A O 1
ATOM 617 N N . PRO A 1 76 ? 11.143 -3.827 -16.417 1.00 95.38 76 PRO A N 1
ATOM 618 C CA . PRO A 1 76 ? 11.763 -5.141 -16.472 1.00 95.38 76 PRO A CA 1
ATOM 619 C C . PRO A 1 76 ? 11.381 -5.982 -15.250 1.00 95.38 76 PRO A C 1
ATOM 621 O O . PRO A 1 76 ? 11.487 -5.526 -14.109 1.00 95.38 76 PRO A O 1
ATOM 624 N N . GLN A 1 77 ? 10.986 -7.235 -15.487 1.00 94.94 77 GLN A N 1
ATOM 625 C CA . GLN A 1 77 ? 10.477 -8.129 -14.442 1.00 94.94 77 GLN A CA 1
ATOM 626 C C . GLN A 1 77 ? 11.427 -8.244 -13.243 1.00 94.94 77 GLN A C 1
ATOM 628 O O . GLN A 1 77 ? 10.985 -8.163 -12.104 1.00 94.94 77 GLN A O 1
ATOM 633 N N . TRP A 1 78 ? 12.733 -8.352 -13.490 1.00 96.06 78 TRP A N 1
ATOM 634 C CA . TRP A 1 78 ? 13.742 -8.479 -12.436 1.00 96.06 78 TRP A CA 1
ATOM 635 C C . TRP A 1 78 ? 13.876 -7.228 -11.552 1.00 96.06 78 TRP A C 1
ATOM 637 O O . TRP A 1 78 ? 14.310 -7.346 -10.409 1.00 96.06 78 TRP A O 1
ATOM 647 N N . ILE A 1 79 ? 13.507 -6.040 -12.050 1.00 96.69 79 ILE A N 1
ATOM 648 C CA . ILE A 1 79 ? 13.456 -4.813 -11.241 1.00 96.69 79 ILE A CA 1
ATOM 649 C C . ILE A 1 79 ? 12.179 -4.798 -10.419 1.00 96.69 79 ILE A C 1
ATOM 651 O O . ILE A 1 79 ? 12.222 -4.517 -9.225 1.00 96.69 79 ILE A O 1
ATOM 655 N N . HIS A 1 80 ? 11.050 -5.122 -11.051 1.00 95.62 80 HIS A N 1
ATOM 656 C CA . HIS A 1 80 ? 9.771 -5.195 -10.359 1.00 95.62 80 HIS A CA 1
ATOM 657 C C . HIS A 1 80 ? 9.831 -6.202 -9.200 1.00 95.62 80 HIS A C 1
ATOM 659 O O . HIS A 1 80 ? 9.429 -5.891 -8.085 1.00 95.62 80 HIS A O 1
ATOM 665 N N . GLU A 1 81 ? 10.369 -7.397 -9.445 1.00 96.12 81 GLU A N 1
ATOM 666 C CA . GLU A 1 81 ? 10.512 -8.478 -8.461 1.00 96.12 81 GLU A CA 1
ATOM 667 C C . GLU A 1 81 ? 11.687 -8.284 -7.496 1.00 96.12 81 GLU A C 1
ATOM 669 O O . GLU A 1 81 ? 11.846 -9.073 -6.562 1.00 96.12 81 GLU A O 1
ATOM 674 N N . HIS A 1 82 ? 12.506 -7.244 -7.685 1.00 98.19 82 HIS A N 1
ATOM 675 C CA . HIS A 1 82 ? 13.571 -6.930 -6.745 1.00 98.19 82 HIS A CA 1
ATOM 676 C C . HIS A 1 82 ? 12.977 -6.688 -5.356 1.00 98.19 82 HIS A C 1
ATOM 678 O O . HIS A 1 82 ? 11.974 -5.983 -5.214 1.00 98.19 82 HIS A O 1
ATOM 684 N N . GLU A 1 83 ? 13.625 -7.226 -4.320 1.00 98.19 83 GLU A N 1
ATOM 685 C CA . GLU A 1 83 ? 13.114 -7.161 -2.947 1.00 98.19 83 GLU A CA 1
ATOM 686 C C . GLU A 1 83 ? 12.756 -5.726 -2.528 1.00 98.19 83 GLU A C 1
ATOM 688 O O . GLU A 1 83 ? 11.693 -5.500 -1.955 1.00 98.19 83 GLU A O 1
ATOM 693 N N . ALA A 1 84 ? 13.586 -4.749 -2.919 1.00 98.31 84 ALA A N 1
ATOM 694 C CA . ALA A 1 84 ? 13.421 -3.365 -2.496 1.00 98.31 84 ALA A CA 1
ATOM 695 C C . ALA A 1 84 ? 12.189 -2.740 -3.147 1.00 98.31 84 ALA A C 1
ATOM 697 O O . ALA A 1 84 ? 11.460 -1.993 -2.504 1.00 98.31 84 ALA A O 1
ATOM 698 N N . MET A 1 85 ? 11.929 -3.079 -4.414 1.00 97.88 85 MET A N 1
ATOM 699 C CA . MET A 1 85 ? 10.739 -2.618 -5.122 1.00 97.88 85 MET A CA 1
ATOM 700 C C . MET A 1 85 ? 9.479 -3.235 -4.509 1.00 97.88 85 MET A C 1
ATOM 702 O O . MET A 1 85 ? 8.496 -2.535 -4.275 1.00 97.88 85 MET A O 1
ATOM 706 N N . GLN A 1 86 ? 9.524 -4.528 -4.180 1.00 97.12 86 GLN A N 1
ATOM 707 C CA . GLN A 1 86 ? 8.425 -5.201 -3.489 1.00 97.12 86 GLN A CA 1
ATOM 708 C C . GLN A 1 86 ? 8.171 -4.610 -2.096 1.00 97.12 86 GLN A C 1
ATOM 710 O O . GLN A 1 86 ? 7.016 -4.472 -1.692 1.00 97.12 86 GLN A O 1
ATOM 715 N N . GLU A 1 87 ? 9.217 -4.207 -1.372 1.00 97.94 87 GLU A N 1
ATOM 716 C CA . GLU A 1 87 ? 9.056 -3.519 -0.093 1.00 97.94 87 GLU A CA 1
ATOM 717 C C . GLU A 1 87 ? 8.458 -2.118 -0.268 1.00 97.94 87 GLU A C 1
ATOM 719 O O . GLU A 1 87 ? 7.512 -1.794 0.441 1.00 97.94 87 GLU A O 1
ATOM 724 N N . VAL A 1 88 ? 8.885 -1.333 -1.266 1.00 97.75 88 VAL A N 1
ATOM 725 C CA . VAL A 1 88 ? 8.246 -0.041 -1.592 1.00 97.75 88 VAL A CA 1
ATOM 726 C C . VAL A 1 88 ? 6.748 -0.217 -1.857 1.00 97.75 88 VAL A C 1
ATOM 728 O O . VAL A 1 88 ? 5.932 0.462 -1.234 1.00 97.75 88 VAL A O 1
ATOM 731 N N . ILE A 1 89 ? 6.364 -1.159 -2.725 1.00 96.19 89 ILE A N 1
ATOM 732 C CA . ILE A 1 89 ? 4.955 -1.448 -3.053 1.00 96.19 89 ILE A CA 1
ATOM 733 C C . ILE A 1 89 ? 4.1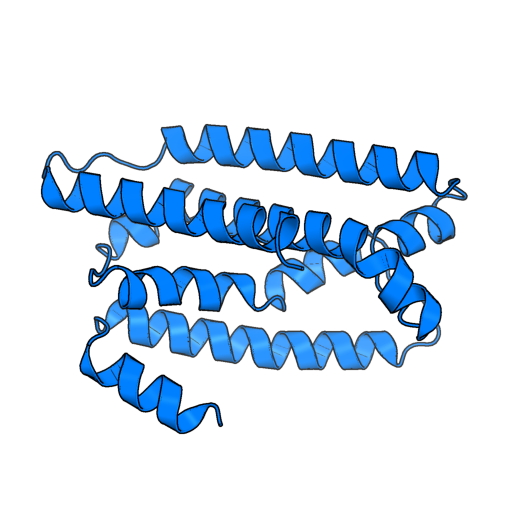65 -1.799 -1.784 1.00 96.19 89 ILE A C 1
ATOM 735 O O . ILE A 1 89 ? 3.060 -1.294 -1.556 1.00 96.19 89 ILE A O 1
ATOM 739 N N . LYS A 1 90 ? 4.744 -2.641 -0.926 1.00 95.88 90 LYS A N 1
ATOM 740 C CA . LYS A 1 90 ? 4.128 -3.092 0.323 1.00 95.88 90 LYS A CA 1
ATOM 741 C C . LYS A 1 90 ? 3.971 -1.965 1.342 1.00 95.88 90 LYS A C 1
ATOM 743 O O . LYS A 1 90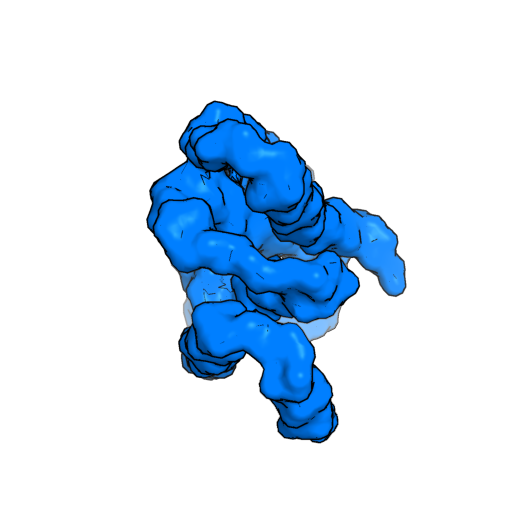 ? 2.906 -1.839 1.946 1.00 95.88 90 LYS A O 1
ATOM 748 N N . GLU A 1 91 ? 4.994 -1.140 1.538 1.00 97.06 91 GLU A N 1
ATOM 749 C CA . GLU A 1 91 ? 4.937 -0.028 2.489 1.00 97.06 91 GLU A CA 1
ATOM 750 C C . GLU A 1 91 ? 4.000 1.085 2.014 1.00 97.06 91 GLU A C 1
ATOM 752 O O . GLU A 1 91 ? 3.222 1.606 2.809 1.00 97.06 91 GLU A O 1
ATOM 757 N N . VAL A 1 92 ? 3.968 1.388 0.715 1.00 96.19 92 VAL A N 1
ATOM 758 C CA . VAL A 1 92 ? 2.976 2.305 0.129 1.00 96.19 92 VAL A CA 1
ATOM 759 C C . VAL A 1 92 ? 1.550 1.790 0.328 1.00 96.19 92 VAL A C 1
ATOM 761 O O . VAL A 1 92 ? 0.652 2.559 0.685 1.00 96.19 92 VAL A O 1
ATOM 764 N N . THR A 1 93 ? 1.334 0.488 0.140 1.00 95.62 93 THR A N 1
ATOM 765 C CA . THR A 1 93 ? 0.035 -0.155 0.381 1.00 95.62 93 THR A CA 1
ATOM 766 C C . THR A 1 93 ? -0.405 0.032 1.833 1.00 95.62 93 THR A C 1
ATOM 768 O O . THR A 1 93 ? -1.521 0.476 2.101 1.00 95.62 93 THR A O 1
ATOM 771 N N . ARG A 1 94 ? 0.507 -0.211 2.777 1.00 96.50 94 ARG A N 1
ATOM 772 C CA . ARG A 1 94 ? 0.293 -0.004 4.215 1.00 96.50 94 ARG A CA 1
ATOM 773 C C . ARG A 1 94 ? -0.014 1.446 4.565 1.00 96.50 94 ARG A C 1
ATOM 775 O O . ARG A 1 94 ? -0.973 1.703 5.285 1.00 96.50 94 ARG A O 1
ATOM 782 N N . LEU A 1 95 ? 0.762 2.390 4.038 1.00 96.62 95 LEU A N 1
ATOM 783 C CA . LEU A 1 95 ? 0.531 3.821 4.235 1.00 96.62 95 LEU A CA 1
ATOM 784 C C . LEU A 1 95 ? -0.858 4.226 3.741 1.00 96.62 95 LEU A C 1
ATOM 786 O O . LEU A 1 95 ? -1.578 4.926 4.447 1.00 96.62 95 LEU A O 1
ATOM 790 N N . THR A 1 96 ? -1.256 3.732 2.570 1.00 95.88 96 THR A N 1
ATOM 791 C CA . THR A 1 96 ? -2.572 4.008 1.988 1.00 95.88 96 THR A CA 1
ATOM 792 C C . THR A 1 96 ? -3.705 3.496 2.880 1.00 95.88 96 THR A C 1
ATOM 794 O O . THR A 1 96 ? -4.652 4.237 3.133 1.00 95.88 96 THR A O 1
ATOM 797 N N . ILE A 1 97 ? -3.585 2.276 3.418 1.00 95.00 97 ILE A N 1
ATOM 798 C CA . ILE A 1 97 ? -4.549 1.704 4.374 1.00 95.00 97 ILE A CA 1
ATOM 799 C C . ILE A 1 97 ? -4.656 2.574 5.634 1.00 95.00 97 ILE A C 1
ATOM 801 O O . ILE A 1 97 ? -5.753 2.962 6.025 1.00 95.00 97 ILE A O 1
ATOM 805 N N . LEU A 1 98 ? -3.522 2.913 6.256 1.00 96.56 98 LEU A N 1
ATOM 806 C CA . LEU A 1 98 ? -3.499 3.671 7.513 1.00 96.56 98 LEU A CA 1
ATOM 807 C C . LEU A 1 98 ? -4.074 5.084 7.349 1.00 96.56 98 LEU A C 1
ATOM 809 O O . LEU A 1 98 ? -4.822 5.552 8.205 1.00 96.56 98 LEU A O 1
ATOM 813 N N . ILE A 1 99 ? -3.735 5.762 6.248 1.00 96.06 99 ILE A N 1
ATOM 814 C CA . ILE A 1 99 ? -4.278 7.084 5.915 1.00 96.06 99 ILE A CA 1
ATOM 815 C C . ILE A 1 99 ? -5.784 6.982 5.672 1.00 96.06 99 ILE A C 1
ATOM 817 O O . ILE A 1 99 ? -6.540 7.809 6.183 1.00 96.06 99 ILE A O 1
ATOM 821 N N . ASN A 1 100 ? -6.222 5.966 4.921 1.00 95.19 100 ASN A N 1
ATOM 822 C CA . ASN A 1 100 ? -7.635 5.751 4.655 1.00 95.19 100 ASN A CA 1
ATOM 823 C C . ASN A 1 100 ? -8.425 5.595 5.956 1.00 95.19 100 ASN A C 1
ATOM 825 O O . ASN A 1 100 ? -9.412 6.299 6.098 1.00 95.19 100 ASN A O 1
ATOM 829 N N . ASP A 1 101 ? -7.949 4.812 6.926 1.00 95.62 101 ASP A N 1
ATOM 830 C CA . ASP A 1 101 ? -8.667 4.583 8.190 1.00 95.62 101 ASP A CA 1
ATOM 831 C C . ASP A 1 101 ? -8.839 5.824 9.043 1.00 95.62 101 ASP A C 1
ATOM 833 O O . ASP A 1 101 ? -9.888 6.012 9.660 1.00 95.62 101 ASP A O 1
ATOM 837 N N . ILE A 1 102 ? -7.837 6.701 9.062 1.00 96.88 102 ILE A N 1
ATOM 838 C CA . ILE A 1 102 ? -7.962 7.985 9.750 1.00 96.88 102 ILE A CA 1
ATOM 839 C C . ILE A 1 102 ? -9.032 8.843 9.061 1.00 96.88 102 ILE A C 1
ATOM 841 O O . ILE A 1 102 ? -9.877 9.441 9.729 1.00 96.88 102 ILE A O 1
ATOM 845 N N . LEU A 1 103 ? -9.009 8.914 7.727 1.00 95.81 103 LEU A N 1
ATOM 846 C CA . LEU A 1 103 ? -9.888 9.798 6.956 1.00 95.81 103 LEU A CA 1
ATOM 847 C C . LEU A 1 103 ? -11.321 9.263 6.825 1.00 95.81 103 LEU A C 1
ATOM 849 O O . LEU A 1 103 ? -12.275 10.044 6.800 1.00 95.81 103 LEU A O 1
ATOM 853 N N . SER A 1 104 ? -11.493 7.945 6.760 1.00 95.38 104 SER A N 1
ATOM 854 C CA . SER A 1 104 ? -12.787 7.278 6.637 1.00 95.38 104 SER A CA 1
ATOM 855 C C . SER A 1 104 ? -13.479 7.068 7.984 1.00 95.38 104 SER A C 1
ATOM 857 O O . SER A 1 104 ? -14.694 6.852 7.985 1.00 95.38 104 SER A O 1
ATOM 859 N N . LEU A 1 105 ? -12.767 7.219 9.111 1.00 96.44 105 LEU A N 1
ATOM 860 C CA . LEU A 1 105 ? -13.247 6.958 10.474 1.00 96.44 105 LEU A CA 1
ATOM 861 C C . LEU A 1 105 ? -14.676 7.450 10.725 1.00 96.44 105 LEU A C 1
ATOM 863 O O . LEU A 1 105 ? -15.551 6.688 11.129 1.00 96.44 105 LEU A O 1
ATOM 867 N N . GLN A 1 106 ? -14.943 8.733 10.463 1.00 95.25 106 GLN A N 1
ATOM 868 C CA . GLN A 1 106 ? -16.263 9.303 10.738 1.00 95.25 106 GLN A CA 1
ATOM 869 C C . GLN A 1 106 ? -17.364 8.698 9.867 1.00 95.25 106 GLN A C 1
ATOM 871 O O . GLN A 1 106 ? -18.498 8.558 10.323 1.00 95.25 106 GLN A O 1
ATOM 876 N N . LYS A 1 107 ? -17.062 8.407 8.600 1.00 95.19 107 LYS A N 1
ATOM 877 C CA . LYS A 1 107 ? -18.014 7.805 7.665 1.00 95.19 107 LYS A CA 1
ATOM 878 C C . LYS A 1 107 ? -18.323 6.375 8.103 1.00 95.19 107 LYS A C 1
ATOM 880 O O . LYS A 1 107 ? -19.494 6.019 8.170 1.00 95.19 107 LYS A O 1
ATOM 885 N N . GLU A 1 108 ? -17.290 5.592 8.393 1.00 95.06 108 GLU A N 1
ATOM 886 C CA . GLU A 1 108 ? -17.391 4.175 8.753 1.00 95.06 108 GLU A CA 1
ATOM 887 C C . GLU A 1 108 ? -18.119 3.983 10.082 1.00 95.06 108 GLU A C 1
ATOM 889 O O . GLU A 1 108 ? -19.092 3.230 10.143 1.00 95.06 108 GLU A O 1
ATOM 894 N N . PHE A 1 109 ? -17.775 4.784 11.094 1.00 94.75 109 PHE A N 1
ATOM 895 C CA . PHE A 1 109 ? -18.462 4.763 12.384 1.00 94.75 109 PHE A CA 1
ATOM 896 C C . PHE A 1 109 ? -19.968 5.047 12.254 1.00 94.75 109 PHE A C 1
ATOM 898 O O . PHE A 1 109 ? -20.789 4.355 12.852 1.00 94.75 109 PHE A O 1
ATOM 905 N N . ARG A 1 110 ? -20.366 6.028 11.426 1.00 95.62 110 ARG A N 1
ATOM 906 C CA . ARG A 1 110 ? -21.788 6.382 11.225 1.00 95.62 110 ARG A CA 1
ATOM 907 C C . ARG A 1 110 ? -22.620 5.259 10.612 1.00 95.62 110 ARG A C 1
ATOM 909 O O . ARG A 1 110 ? -23.827 5.229 10.833 1.00 95.62 110 ARG A O 1
ATOM 916 N N . VAL A 1 111 ? -22.004 4.389 9.816 1.00 94.75 111 VAL A N 1
ATOM 917 C CA . VAL A 1 111 ? -22.693 3.269 9.155 1.00 94.75 111 VAL A CA 1
ATOM 918 C C . VAL A 1 111 ? -22.473 1.937 9.873 1.00 94.75 111 VAL A C 1
ATOM 920 O O . VAL A 1 111 ? -22.891 0.905 9.359 1.00 94.75 111 VAL A O 1
ATOM 923 N N . GLY A 1 112 ? -21.843 1.954 11.053 1.00 91.38 112 GLY A N 1
ATOM 924 C CA . GLY A 1 112 ? -21.578 0.753 11.843 1.00 91.38 112 GLY A CA 1
ATOM 925 C C . GLY A 1 112 ? -20.516 -0.170 11.244 1.00 91.38 112 GLY A C 1
ATOM 926 O O . GLY A 1 112 ? -20.489 -1.345 11.588 1.00 91.38 112 GLY A O 1
ATOM 927 N N . GLN A 1 113 ? -19.657 0.334 10.353 1.00 91.88 113 GLN A N 1
ATOM 928 C CA . GLN A 1 113 ? -18.485 -0.402 9.884 1.00 91.88 113 GLN A CA 1
ATOM 929 C C . GLN A 1 113 ? -17.370 -0.212 10.918 1.00 91.88 113 GLN A C 1
ATOM 931 O O . GLN A 1 113 ? -16.763 0.856 10.988 1.00 91.88 113 GLN A O 1
ATOM 936 N N . LEU A 1 114 ? -17.167 -1.216 11.771 1.00 92.75 114 LEU A N 1
ATOM 937 C CA . LEU A 1 114 ? -16.261 -1.135 12.923 1.00 92.75 114 LEU A CA 1
ATOM 938 C C . LEU A 1 114 ? -14.855 -1.670 12.619 1.00 92.75 114 LEU A C 1
ATOM 940 O O . LEU A 1 114 ? -13.950 -1.503 13.434 1.00 92.75 114 LEU A O 1
ATOM 944 N N . GLU A 1 115 ? -14.653 -2.269 11.443 1.00 92.56 115 GLU A N 1
ATOM 945 C CA . GLU A 1 115 ? -13.368 -2.756 10.937 1.00 92.56 115 GLU A CA 1
ATOM 946 C C . GLU A 1 115 ? -12.484 -1.590 10.468 1.00 92.56 115 GLU A C 1
ATOM 948 O O . GLU A 1 115 ? -12.148 -1.455 9.293 1.00 92.56 115 GLU A O 1
ATOM 953 N N . ASN A 1 116 ? -12.121 -0.732 11.416 1.00 95.38 116 ASN A N 1
ATOM 954 C CA . ASN A 1 116 ? -11.257 0.425 11.237 1.00 95.38 116 ASN A CA 1
ATOM 955 C C . ASN A 1 116 ? -10.205 0.420 12.344 1.00 95.38 116 ASN A C 1
ATOM 957 O O . ASN A 1 116 ? -10.546 0.304 13.523 1.00 95.38 116 ASN A O 1
ATOM 961 N N . MET A 1 117 ? -8.932 0.588 11.993 1.00 97.12 117 MET A N 1
ATOM 962 C CA . MET A 1 117 ? -7.831 0.484 12.953 1.00 97.12 117 MET A CA 1
ATOM 963 C C . MET A 1 117 ? -7.962 1.439 14.147 1.00 97.12 117 MET A C 1
ATOM 965 O O . MET A 1 117 ? -7.626 1.054 15.264 1.00 97.12 117 MET A O 1
ATOM 969 N N . VAL A 1 118 ? -8.481 2.658 13.954 1.00 98.00 118 VAL A N 1
ATOM 970 C CA . VAL A 1 118 ? -8.687 3.609 15.061 1.00 98.00 118 VAL A CA 1
ATOM 971 C C . VAL A 1 118 ? -9.731 3.064 16.036 1.00 98.00 118 VAL A C 1
ATOM 973 O O . VAL A 1 118 ? -9.494 3.058 17.242 1.00 98.00 118 VAL A O 1
ATOM 976 N N . ILE A 1 119 ? -10.857 2.562 15.519 1.00 97.25 119 ILE A N 1
ATOM 977 C CA . ILE A 1 119 ? -11.941 1.980 16.327 1.00 97.25 119 ILE A CA 1
ATOM 978 C C . ILE A 1 119 ? -11.435 0.747 17.079 1.00 97.25 119 ILE A C 1
ATOM 980 O O . ILE A 1 119 ? -11.669 0.618 18.280 1.00 97.25 119 ILE A O 1
ATOM 984 N N . LEU A 1 120 ? -10.706 -0.135 16.394 1.00 97.06 120 LEU A N 1
ATOM 985 C CA . LEU A 1 120 ? -10.176 -1.357 16.991 1.00 97.06 120 LEU A CA 1
ATOM 986 C C . LEU A 1 120 ? -9.132 -1.064 18.074 1.00 97.06 120 LEU A C 1
ATOM 988 O O . LEU A 1 120 ? -9.144 -1.725 19.108 1.00 97.06 120 LEU A O 1
ATOM 992 N N . TYR A 1 121 ? -8.277 -0.051 17.894 1.00 98.38 121 TYR A N 1
ATOM 993 C CA . TYR A 1 121 ? -7.351 0.382 18.945 1.00 98.38 121 TYR A CA 1
ATOM 994 C C . TYR A 1 121 ? -8.080 0.936 20.169 1.00 98.38 121 TYR A C 1
ATOM 996 O O . TYR A 1 121 ? -7.705 0.615 21.294 1.00 98.38 121 TYR A O 1
ATOM 1004 N N . MET A 1 122 ? -9.139 1.727 19.976 1.00 97.88 122 MET A N 1
ATOM 1005 C CA . MET A 1 122 ? -9.967 2.189 21.094 1.00 97.88 122 MET A CA 1
ATOM 1006 C C . MET A 1 122 ? -10.613 1.010 21.834 1.00 97.88 122 MET A C 1
ATOM 1008 O O . MET A 1 122 ? -10.591 0.972 23.059 1.00 97.88 122 MET A O 1
ATOM 1012 N N . TYR A 1 123 ? -11.150 0.035 21.096 1.00 96.56 123 TYR A N 1
ATOM 1013 C CA . TYR A 1 123 ? -11.871 -1.104 21.664 1.00 96.56 123 TYR A CA 1
ATOM 1014 C C . TYR A 1 123 ? -10.961 -2.104 22.394 1.00 96.56 123 TYR A C 1
ATOM 1016 O O . TYR A 1 123 ? -11.247 -2.477 23.529 1.00 96.56 123 TYR A O 1
ATOM 1024 N N . HIS A 1 124 ? -9.870 -2.545 21.764 1.00 97.00 124 HIS A N 1
ATOM 1025 C CA . HIS A 1 124 ? -9.018 -3.606 22.311 1.00 97.00 124 HIS A CA 1
ATOM 1026 C C . HIS A 1 124 ? -8.021 -3.119 23.363 1.00 97.00 124 HIS A C 1
ATOM 1028 O O . HIS A 1 124 ? -7.580 -3.916 24.191 1.00 97.00 124 HIS A O 1
ATOM 1034 N N . GLU A 1 125 ? -7.646 -1.840 23.327 1.00 96.88 125 GLU A N 1
ATOM 1035 C CA . GLU A 1 125 ? -6.621 -1.281 24.213 1.00 96.88 125 GLU A CA 1
ATOM 1036 C C . GLU A 1 125 ? -7.150 -0.205 25.175 1.00 96.88 125 GLU A C 1
ATOM 1038 O O . GLU A 1 125 ? -6.353 0.418 25.874 1.00 96.88 125 GLU A O 1
ATOM 1043 N N . ASP A 1 126 ? -8.472 0.006 25.230 1.00 97.19 126 ASP A N 1
ATOM 1044 C CA . ASP A 1 126 ? -9.136 1.007 26.087 1.00 97.19 126 ASP A CA 1
ATOM 1045 C C . ASP A 1 126 ? -8.559 2.427 25.908 1.00 97.19 126 ASP A C 1
ATOM 1047 O O . ASP A 1 126 ? -8.324 3.178 26.857 1.00 97.19 126 ASP A O 1
ATOM 1051 N N . LEU A 1 127 ? -8.266 2.783 24.654 1.00 98.25 127 LEU A N 1
ATOM 1052 C CA . LEU A 1 127 ? -7.658 4.064 24.293 1.00 98.25 127 LEU A CA 1
ATOM 1053 C C . LEU A 1 127 ? -8.716 5.124 23.994 1.00 98.25 127 LEU A C 1
ATOM 1055 O O . LEU A 1 127 ? -9.763 4.845 23.405 1.00 98.25 127 LEU A O 1
ATOM 1059 N N . THR A 1 128 ? -8.396 6.385 24.294 1.00 98.38 128 THR A N 1
ATOM 1060 C CA . THR A 1 128 ? -9.156 7.511 23.736 1.00 98.38 128 THR A CA 1
ATOM 1061 C C . THR A 1 128 ? -8.925 7.622 22.227 1.00 98.38 128 THR A C 1
ATOM 1063 O O . THR A 1 128 ? -7.943 7.105 21.686 1.00 98.38 128 THR A O 1
ATOM 1066 N N . ILE A 1 129 ? -9.801 8.353 21.532 1.00 97.50 129 ILE A N 1
ATOM 1067 C CA . IL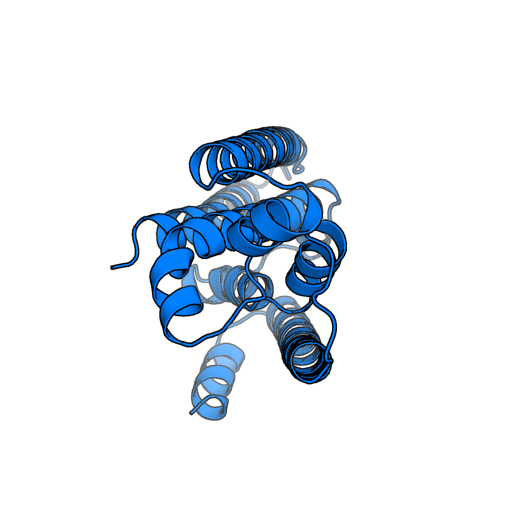E A 1 129 ? -9.633 8.614 20.097 1.00 97.50 129 ILE A CA 1
ATOM 1068 C C . ILE A 1 129 ? -8.301 9.316 19.801 1.00 97.50 129 ILE A C 1
ATOM 1070 O O . ILE A 1 129 ? -7.626 8.964 18.839 1.00 97.50 129 ILE A O 1
ATOM 1074 N N . GLU A 1 130 ? -7.869 10.256 20.643 1.00 98.25 130 GLU A N 1
ATOM 1075 C CA . GLU A 1 130 ? -6.592 10.957 20.485 1.00 98.25 130 GLU A CA 1
ATOM 1076 C C . GLU A 1 130 ? -5.403 10.003 20.634 1.00 98.25 130 GLU A C 1
ATOM 1078 O O . GLU A 1 130 ? -4.452 10.074 19.856 1.00 98.25 130 GLU A O 1
ATOM 1083 N N . GLN A 1 131 ? -5.461 9.081 21.599 1.00 98.56 131 GLN A N 1
ATOM 1084 C CA . GLN A 1 131 ? -4.415 8.078 21.806 1.00 98.56 131 GLN A CA 1
ATOM 1085 C C . GLN A 1 131 ? -4.350 7.076 20.645 1.00 98.56 131 GLN A C 1
ATOM 1087 O O . GLN A 1 131 ? -3.257 6.750 20.176 1.00 98.56 131 GLN A O 1
ATOM 1092 N N . ALA A 1 132 ? -5.503 6.622 20.146 1.00 98.38 132 ALA A N 1
ATOM 1093 C CA . ALA A 1 132 ? -5.579 5.745 18.981 1.00 98.38 132 ALA A CA 1
ATOM 1094 C C . ALA A 1 132 ? -5.066 6.444 17.707 1.00 98.38 132 ALA A C 1
ATOM 1096 O O . ALA A 1 132 ? -4.313 5.851 16.933 1.00 98.38 132 ALA A O 1
ATOM 1097 N N . LEU A 1 133 ? -5.393 7.726 17.511 1.00 98.31 133 LEU A N 1
ATOM 1098 C CA . LEU A 1 133 ? -4.863 8.527 16.406 1.00 98.31 133 LEU A CA 1
ATOM 1099 C C . LEU A 1 133 ? -3.344 8.718 16.507 1.00 98.31 133 LEU A C 1
ATOM 1101 O O . LEU A 1 133 ? -2.657 8.562 15.499 1.00 98.31 133 LEU A O 1
ATOM 1105 N N . GLU A 1 134 ? -2.791 8.990 17.693 1.00 98.56 134 GLU A N 1
ATOM 1106 C CA . GLU A 1 134 ? -1.332 9.101 17.852 1.00 98.56 134 GLU A CA 1
ATOM 1107 C C . GLU A 1 134 ? -0.628 7.775 17.532 1.00 98.56 134 GLU A C 1
ATOM 1109 O O . GLU A 1 134 ? 0.409 7.774 16.865 1.00 98.56 134 GLU A O 1
ATOM 1114 N N . LYS A 1 135 ? -1.215 6.629 17.910 1.00 98.12 135 LYS A N 1
ATOM 1115 C CA . LYS A 1 135 ? -0.709 5.314 17.485 1.00 98.12 135 LYS A CA 1
ATOM 1116 C C . LYS A 1 135 ? -0.702 5.159 15.967 1.00 98.12 135 LYS A C 1
ATOM 1118 O O . LYS A 1 135 ? 0.318 4.757 15.404 1.00 98.12 135 LYS A O 1
ATOM 1123 N N . MET A 1 136 ? -1.802 5.509 15.301 1.00 98.06 136 MET A N 1
ATOM 1124 C CA . MET A 1 136 ? -1.897 5.449 13.841 1.00 98.06 136 MET A CA 1
ATOM 1125 C C . MET A 1 136 ? -0.857 6.348 13.163 1.00 98.06 136 MET A C 1
ATOM 1127 O O . MET A 1 136 ? -0.182 5.915 12.230 1.00 98.06 136 MET A O 1
ATOM 1131 N N . LEU A 1 137 ? -0.649 7.567 13.670 1.00 98.25 137 LEU A N 1
ATOM 1132 C CA . LEU A 1 137 ? 0.398 8.470 13.182 1.00 98.25 137 LEU A CA 1
ATOM 1133 C C . LEU A 1 137 ? 1.804 7.894 13.404 1.00 98.25 137 LEU A C 1
ATOM 1135 O O . LEU A 1 137 ? 2.663 8.019 12.530 1.00 98.25 137 LEU A O 1
ATOM 1139 N N . GLY A 1 138 ? 2.044 7.223 14.533 1.00 98.50 138 GLY A N 1
ATOM 1140 C CA . GLY A 1 138 ? 3.284 6.491 14.795 1.00 98.50 138 GLY A CA 1
ATOM 1141 C C . GLY A 1 138 ? 3.543 5.373 13.778 1.00 98.50 138 GLY A C 1
ATOM 1142 O O . GLY A 1 138 ? 4.658 5.256 13.267 1.00 98.50 138 GLY A O 1
ATOM 1143 N N . LEU A 1 139 ? 2.513 4.595 13.426 1.00 98.19 139 LEU A N 1
ATOM 1144 C CA . LEU A 1 139 ? 2.601 3.566 12.384 1.00 98.19 139 LEU A CA 1
ATOM 1145 C C . LEU A 1 139 ? 2.883 4.175 11.008 1.00 98.19 139 LEU A C 1
ATOM 1147 O O . LEU A 1 139 ? 3.754 3.680 10.296 1.00 98.19 139 LEU A O 1
ATOM 1151 N N . ILE A 1 140 ? 2.212 5.274 10.654 1.00 98.00 140 ILE A N 1
ATOM 1152 C CA . ILE A 1 140 ? 2.454 5.989 9.393 1.00 98.00 140 ILE A CA 1
ATOM 1153 C C . ILE A 1 140 ? 3.914 6.447 9.305 1.00 98.00 140 ILE A C 1
ATOM 1155 O O . ILE A 1 140 ? 4.572 6.163 8.307 1.00 98.00 140 ILE A O 1
ATOM 1159 N N . ARG A 1 141 ? 4.455 7.090 10.352 1.00 98.44 141 ARG A N 1
ATOM 1160 C CA . ARG A 1 141 ? 5.870 7.515 10.391 1.00 98.44 141 ARG A CA 1
ATOM 1161 C C . ARG A 1 141 ? 6.812 6.322 10.203 1.00 98.44 141 ARG A C 1
ATOM 1163 O O . ARG A 1 141 ? 7.686 6.359 9.345 1.00 98.44 141 ARG A O 1
ATOM 1170 N N . LYS A 1 142 ? 6.572 5.228 10.934 1.00 98.38 142 LYS A N 1
ATOM 1171 C CA . LYS A 1 142 ? 7.363 3.994 10.826 1.00 98.38 142 LYS A CA 1
ATOM 1172 C C . LYS A 1 142 ? 7.372 3.435 9.400 1.00 98.38 142 LYS A C 1
ATOM 1174 O O . LYS A 1 142 ? 8.435 3.118 8.877 1.00 98.38 142 LYS A O 1
ATOM 1179 N N . HIS A 1 143 ? 6.204 3.284 8.779 1.00 97.81 143 HIS A N 1
ATOM 1180 C CA . HIS A 1 143 ? 6.097 2.718 7.432 1.00 97.81 143 HIS A CA 1
ATOM 1181 C C . HIS A 1 143 ? 6.662 3.662 6.361 1.00 97.81 143 HIS A C 1
ATOM 1183 O O . HIS A 1 143 ? 7.254 3.200 5.387 1.00 97.81 143 HIS A O 1
ATOM 1189 N N . TYR A 1 144 ? 6.576 4.976 6.574 1.00 97.62 144 TYR A N 1
ATOM 1190 C CA . TYR A 1 144 ? 7.217 5.975 5.722 1.00 97.62 144 TYR A CA 1
ATOM 1191 C C . TYR A 1 144 ? 8.749 5.868 5.747 1.00 97.62 144 TYR A C 1
ATOM 1193 O O . TYR A 1 144 ? 9.387 5.885 4.690 1.00 97.62 144 TYR A O 1
ATOM 1201 N N . ASP A 1 145 ? 9.341 5.703 6.933 1.00 98.38 145 ASP A N 1
ATOM 1202 C CA . ASP A 1 145 ? 10.790 5.546 7.083 1.00 98.38 145 ASP A CA 1
ATOM 1203 C C . ASP A 1 145 ? 11.288 4.256 6.409 1.00 98.38 145 ASP A C 1
ATOM 1205 O O . ASP A 1 145 ? 12.297 4.276 5.699 1.00 98.38 145 ASP A O 1
ATOM 1209 N N . ILE A 1 146 ? 10.552 3.145 6.563 1.00 98.38 146 ILE A N 1
ATOM 1210 C CA . ILE A 1 146 ? 10.867 1.867 5.898 1.00 98.38 146 ILE A CA 1
ATOM 1211 C C . ILE A 1 146 ? 10.780 2.018 4.373 1.00 98.38 146 ILE A C 1
ATOM 1213 O O . ILE A 1 146 ? 11.713 1.620 3.676 1.00 98.38 146 ILE A O 1
ATOM 1217 N N . CYS A 1 147 ? 9.715 2.643 3.855 1.00 97.81 147 CYS A N 1
ATOM 1218 C CA . CYS A 1 147 ? 9.554 2.901 2.420 1.00 97.81 147 CYS A CA 1
ATOM 1219 C C . CYS A 1 147 ? 10.730 3.713 1.869 1.00 97.81 147 CYS A C 1
ATOM 1221 O O . CYS A 1 147 ? 11.374 3.310 0.903 1.00 97.81 147 CYS A O 1
ATOM 1223 N N . THR A 1 148 ? 11.077 4.812 2.543 1.00 97.12 148 THR A N 1
ATOM 1224 C CA . THR A 1 148 ? 12.183 5.689 2.137 1.00 97.12 148 THR A CA 1
ATOM 1225 C C . THR A 1 148 ? 13.516 4.936 2.113 1.00 97.12 148 THR A C 1
ATOM 1227 O O . THR A 1 148 ? 14.322 5.127 1.203 1.00 97.12 148 THR A O 1
ATOM 1230 N N . ALA A 1 149 ? 13.759 4.053 3.085 1.00 98.25 149 ALA A N 1
ATOM 1231 C CA . ALA A 1 149 ? 14.958 3.219 3.118 1.00 98.25 149 ALA A CA 1
ATOM 1232 C C . ALA A 1 149 ? 14.969 2.141 2.016 1.00 98.25 149 ALA A C 1
ATOM 1234 O O . ALA A 1 149 ? 16.037 1.808 1.496 1.00 98.25 149 ALA A O 1
ATOM 1235 N N . ALA A 1 150 ? 13.807 1.594 1.649 1.00 98.25 150 ALA A N 1
ATOM 1236 C CA . ALA A 1 150 ? 13.666 0.646 0.546 1.00 98.25 150 ALA A CA 1
ATOM 1237 C C . ALA A 1 150 ? 13.916 1.302 -0.817 1.00 98.25 150 ALA A C 1
ATOM 1239 O O . ALA A 1 150 ? 14.658 0.748 -1.625 1.00 98.25 150 ALA A O 1
ATOM 1240 N N . GLU A 1 151 ? 13.415 2.520 -1.038 1.00 96.81 151 GLU A N 1
ATOM 1241 C CA . GLU A 1 151 ? 13.655 3.290 -2.269 1.00 96.81 151 GLU A CA 1
ATOM 1242 C C . GLU A 1 151 ? 15.156 3.420 -2.587 1.00 96.81 151 GLU A C 1
ATOM 1244 O O . GLU A 1 151 ? 15.564 3.276 -3.739 1.00 96.81 151 GLU A O 1
ATOM 1249 N N . GLN A 1 152 ? 16.002 3.606 -1.567 1.00 96.62 152 GLN A N 1
ATOM 1250 C CA . GLN A 1 152 ? 17.458 3.729 -1.737 1.00 96.62 152 GLN A CA 1
ATOM 1251 C C . GLN A 1 152 ? 18.158 2.424 -2.148 1.00 96.62 152 GLN A C 1
ATOM 1253 O O . GLN A 1 152 ? 19.302 2.461 -2.602 1.00 96.62 152 GLN A O 1
ATOM 1258 N N . ARG A 1 153 ? 17.503 1.271 -1.972 1.00 97.69 153 ARG A N 1
ATOM 1259 C CA . ARG A 1 153 ? 18.038 -0.057 -2.318 1.00 97.69 153 ARG A CA 1
ATOM 1260 C C . ARG A 1 153 ? 17.546 -0.575 -3.663 1.00 97.69 153 ARG A C 1
ATOM 1262 O O . ARG A 1 153 ? 18.011 -1.625 -4.104 1.00 97.69 153 ARG A O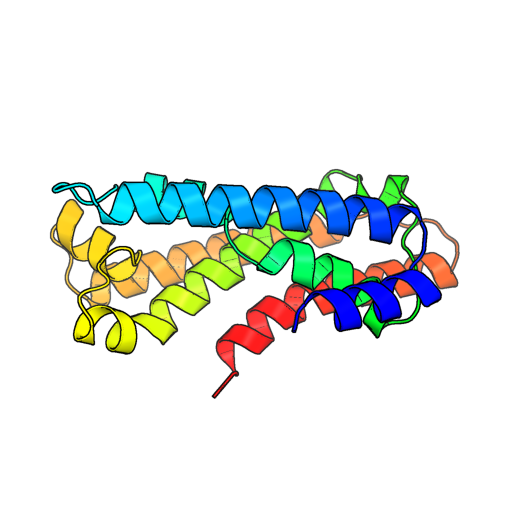 1
ATOM 1269 N N . VAL A 1 154 ? 16.632 0.138 -4.323 1.00 97.50 154 VAL A N 1
ATOM 1270 C CA . VAL A 1 154 ? 16.197 -0.220 -5.676 1.00 97.50 154 VAL A CA 1
ATOM 1271 C C . VAL A 1 154 ? 17.403 -0.127 -6.626 1.00 97.50 154 VAL A C 1
ATOM 1273 O O . VAL A 1 154 ? 18.112 0.886 -6.620 1.00 97.50 154 VAL A O 1
ATOM 1276 N N . PRO A 1 155 ? 17.684 -1.176 -7.422 1.00 95.31 155 PRO A N 1
ATOM 1277 C CA . PRO A 1 155 ? 18.886 -1.231 -8.239 1.00 95.31 155 PRO A CA 1
ATOM 1278 C C . PRO A 1 155 ? 18.864 -0.163 -9.332 1.00 95.31 155 PRO A C 1
ATOM 1280 O O . PRO A 1 155 ? 17.840 0.081 -9.968 1.00 95.31 155 PRO A O 1
ATOM 1283 N N . LYS A 1 156 ? 20.034 0.425 -9.591 1.00 93.75 156 LYS A N 1
ATOM 1284 C CA . LYS A 1 156 ? 20.276 1.217 -10.799 1.00 93.75 156 LYS A CA 1
ATOM 1285 C C . LYS A 1 156 ? 20.766 0.297 -11.901 1.00 93.75 156 LYS A C 1
ATOM 1287 O O . LYS A 1 156 ? 21.654 -0.525 -11.675 1.00 93.75 156 LYS A O 1
ATOM 1292 N N . THR A 1 157 ? 20.196 0.449 -13.082 1.00 93.94 157 THR A N 1
ATOM 1293 C CA . THR A 1 157 ? 20.512 -0.373 -14.250 1.00 93.94 157 THR A CA 1
ATOM 1294 C C . THR A 1 157 ? 21.680 0.193 -15.050 1.00 93.94 157 THR A C 1
ATOM 1296 O O . THR A 1 157 ? 22.386 -0.560 -15.717 1.00 93.94 157 THR A O 1
ATOM 1299 N N . GLY A 1 158 ? 21.898 1.512 -14.973 1.00 94.19 158 GLY A N 1
ATOM 1300 C CA . GLY A 1 158 ? 22.849 2.226 -15.821 1.00 94.19 158 GLY A CA 1
ATOM 1301 C C . GLY A 1 158 ? 22.291 2.581 -17.203 1.00 94.19 158 GLY A C 1
ATOM 1302 O O . GLY A 1 158 ? 22.951 3.314 -17.939 1.00 94.19 158 GLY A O 1
ATOM 1303 N N . ASP A 1 159 ? 21.088 2.114 -17.549 1.00 97.44 159 ASP A N 1
ATOM 1304 C CA . ASP A 1 159 ? 20.325 2.590 -18.700 1.00 97.44 159 ASP A CA 1
ATOM 1305 C C . ASP A 1 159 ? 19.500 3.822 -18.276 1.00 97.44 159 ASP A C 1
ATOM 1307 O O . ASP A 1 159 ? 18.610 3.698 -17.428 1.00 97.44 159 ASP A O 1
ATOM 1311 N N . PRO A 1 160 ? 19.745 5.016 -18.856 1.00 96.81 160 PRO A N 1
ATOM 1312 C CA . PRO A 1 160 ? 19.056 6.240 -18.452 1.00 96.81 160 PRO A CA 1
ATOM 1313 C C . PRO A 1 160 ? 17.532 6.188 -18.592 1.00 96.81 160 PRO A C 1
ATOM 1315 O O . PRO A 1 160 ? 16.833 6.854 -17.831 1.00 96.81 160 PRO A O 1
ATOM 1318 N N . LYS A 1 161 ? 17.006 5.435 -19.566 1.00 96.31 161 LYS A N 1
ATOM 1319 C CA . LYS A 1 161 ? 15.562 5.316 -19.789 1.00 96.31 161 LYS A CA 1
ATOM 1320 C C . LYS A 1 161 ? 14.940 4.398 -18.744 1.00 96.31 161 LYS A C 1
ATOM 1322 O O . LYS A 1 161 ? 13.943 4.780 -18.140 1.00 96.31 161 LYS A O 1
ATOM 1327 N N . ILE A 1 162 ? 15.547 3.239 -18.493 1.00 96.25 162 ILE A N 1
ATOM 1328 C CA . ILE A 1 162 ? 15.040 2.303 -17.480 1.00 96.25 162 ILE A CA 1
ATOM 1329 C C . ILE A 1 162 ? 15.127 2.935 -16.090 1.00 96.25 162 ILE A C 1
ATOM 1331 O O . ILE A 1 162 ? 14.159 2.888 -15.337 1.00 96.25 162 ILE A O 1
ATOM 1335 N N . ASP A 1 163 ? 16.242 3.590 -15.763 1.00 97.38 163 ASP A N 1
ATOM 1336 C CA . ASP A 1 163 ? 16.406 4.257 -14.470 1.00 97.38 163 ASP A CA 1
ATOM 1337 C C . ASP A 1 163 ? 15.381 5.390 -14.281 1.00 97.38 163 ASP A C 1
ATOM 1339 O O . ASP A 1 163 ? 14.858 5.561 -13.180 1.00 97.38 163 ASP A O 1
ATOM 1343 N N . ALA A 1 164 ? 15.040 6.132 -15.343 1.00 96.88 164 ALA A N 1
ATOM 1344 C CA . ALA A 1 164 ? 13.971 7.129 -15.297 1.00 96.88 164 ALA A CA 1
ATOM 1345 C C . ALA A 1 164 ? 12.593 6.491 -15.058 1.00 96.88 164 ALA A C 1
ATOM 1347 O O . ALA A 1 164 ? 11.863 6.956 -14.185 1.00 96.88 164 ALA A O 1
ATOM 1348 N N . ASP A 1 165 ? 12.263 5.406 -15.766 1.00 96.81 165 ASP A N 1
ATOM 1349 C CA . ASP A 1 165 ? 10.986 4.696 -15.606 1.00 96.81 165 ASP A CA 1
ATOM 1350 C C . ASP A 1 165 ? 10.833 4.111 -14.199 1.00 96.81 165 ASP A C 1
ATOM 1352 O O . ASP A 1 165 ? 9.767 4.213 -13.595 1.00 96.81 165 ASP A O 1
ATOM 1356 N N . VAL A 1 166 ? 11.916 3.582 -13.622 1.00 97.06 166 VAL A N 1
ATOM 1357 C CA . VAL A 1 166 ? 11.945 3.112 -12.230 1.00 97.06 166 VAL A CA 1
ATOM 1358 C C . VAL A 1 166 ? 11.634 4.244 -11.254 1.00 97.06 166 VAL A C 1
ATOM 1360 O O . VAL A 1 166 ? 10.825 4.061 -10.344 1.00 97.06 166 VAL A O 1
ATOM 1363 N N . GLN A 1 167 ? 12.232 5.425 -11.437 1.00 96.62 167 GLN A N 1
ATOM 1364 C CA . GLN A 1 167 ? 11.929 6.578 -10.585 1.00 96.62 167 GLN A CA 1
ATOM 1365 C C . GLN A 1 167 ? 10.481 7.042 -10.754 1.00 96.62 167 GLN A C 1
ATOM 1367 O O . GLN A 1 167 ? 9.801 7.300 -9.762 1.00 96.62 167 GLN A O 1
ATOM 1372 N N . THR A 1 168 ? 9.983 7.108 -11.990 1.00 96.50 168 THR A N 1
ATOM 1373 C CA . THR A 1 168 ? 8.586 7.460 -12.266 1.00 96.50 168 THR A CA 1
ATOM 1374 C C . THR A 1 168 ? 7.617 6.456 -11.633 1.00 96.50 168 THR A C 1
ATOM 1376 O O . THR A 1 168 ? 6.631 6.872 -11.029 1.00 96.50 168 THR A O 1
ATOM 1379 N N . TYR A 1 169 ? 7.925 5.157 -11.676 1.00 96.19 169 TYR A N 1
ATOM 1380 C CA . TYR A 1 169 ? 7.133 4.115 -11.023 1.00 96.19 169 TYR A CA 1
ATOM 1381 C C . TYR A 1 169 ? 7.091 4.284 -9.499 1.00 96.19 169 TYR A C 1
ATOM 1383 O O . TYR A 1 169 ? 6.011 4.277 -8.914 1.00 96.19 169 TYR A O 1
ATOM 1391 N N . ILE A 1 170 ? 8.245 4.501 -8.853 1.00 96.25 170 ILE A N 1
ATOM 1392 C CA . ILE A 1 170 ? 8.333 4.725 -7.397 1.00 96.25 170 ILE A CA 1
ATOM 1393 C C . ILE A 1 170 ? 7.512 5.950 -6.981 1.00 96.25 170 ILE A C 1
ATOM 1395 O O . ILE A 1 170 ? 6.759 5.888 -6.006 1.00 96.25 170 ILE A O 1
ATOM 1399 N N . VAL A 1 171 ? 7.621 7.053 -7.726 1.00 95.38 171 VAL A N 1
ATOM 1400 C CA . VAL A 1 171 ? 6.808 8.254 -7.485 1.00 95.38 171 VAL A CA 1
ATOM 1401 C C . VAL A 1 171 ? 5.321 7.932 -7.635 1.00 95.38 171 VAL A C 1
ATOM 1403 O O . VAL A 1 171 ? 4.551 8.246 -6.733 1.00 95.38 171 VAL A O 1
ATOM 1406 N N . GLY A 1 172 ? 4.928 7.214 -8.691 1.00 94.88 172 GLY A N 1
ATOM 1407 C CA . GLY A 1 172 ? 3.546 6.772 -8.890 1.00 94.88 172 GLY A CA 1
ATOM 1408 C C . GLY A 1 172 ? 3.004 5.907 -7.752 1.00 94.88 172 GLY A C 1
ATOM 1409 O O . GLY A 1 172 ? 1.842 6.048 -7.372 1.00 94.88 172 GLY A O 1
ATOM 1410 N N . CYS A 1 173 ? 3.830 5.034 -7.169 1.00 94.62 173 CYS A N 1
ATOM 1411 C CA . CYS A 1 173 ? 3.458 4.292 -5.966 1.00 94.62 173 CYS A CA 1
ATOM 1412 C C . CYS A 1 173 ? 3.143 5.265 -4.821 1.00 94.62 173 CYS A C 1
ATOM 1414 O O . CYS A 1 173 ? 2.054 5.227 -4.252 1.00 94.62 173 CYS A O 1
ATOM 1416 N N . ARG A 1 174 ? 4.060 6.186 -4.505 1.00 93.50 174 ARG A N 1
ATOM 1417 C CA . ARG A 1 174 ? 3.876 7.167 -3.418 1.00 93.50 174 ARG A CA 1
ATOM 1418 C C . ARG A 1 174 ? 2.656 8.060 -3.633 1.00 93.50 174 ARG A C 1
ATOM 1420 O O . ARG A 1 174 ? 1.938 8.357 -2.676 1.00 93.50 174 ARG A O 1
ATOM 1427 N N . ASP A 1 175 ? 2.404 8.448 -4.877 1.00 92.94 175 ASP A N 1
ATOM 1428 C CA . ASP A 1 175 ? 1.281 9.298 -5.256 1.00 92.94 175 ASP A CA 1
ATOM 1429 C C . ASP A 1 175 ? -0.076 8.651 -4.965 1.00 92.94 175 ASP A C 1
ATOM 1431 O O . ASP A 1 175 ? -1.043 9.374 -4.752 1.00 92.94 175 ASP A O 1
ATOM 1435 N N . LEU A 1 176 ? -0.176 7.323 -4.851 1.00 90.56 176 LEU A N 1
ATOM 1436 C CA . LEU A 1 176 ? -1.414 6.675 -4.396 1.00 90.56 176 LEU A CA 1
ATOM 1437 C C . LEU A 1 176 ? -1.708 6.956 -2.917 1.00 90.56 176 LEU A C 1
ATOM 1439 O O . LEU A 1 176 ? -2.850 7.261 -2.557 1.00 90.56 176 LEU A O 1
ATOM 1443 N N . ALA A 1 177 ? -0.684 6.918 -2.061 1.00 90.69 177 ALA A N 1
ATOM 1444 C CA . ALA A 1 177 ? -0.837 7.252 -0.646 1.00 90.69 177 ALA A CA 1
ATOM 1445 C C . ALA A 1 177 ? -1.145 8.750 -0.465 1.00 90.69 177 ALA A C 1
ATOM 1447 O O . ALA A 1 177 ? -2.041 9.118 0.298 1.00 90.69 177 ALA A O 1
ATOM 1448 N N . ILE A 1 178 ? -0.456 9.618 -1.215 1.00 90.69 178 ILE A N 1
ATOM 1449 C CA . ILE A 1 178 ? -0.709 11.069 -1.223 1.00 90.69 178 ILE A CA 1
ATOM 1450 C C . ILE A 1 178 ? -2.107 11.362 -1.773 1.00 90.69 178 ILE A C 1
ATOM 1452 O O . ILE A 1 178 ? -2.872 12.097 -1.156 1.00 90.69 178 ILE A O 1
ATOM 1456 N N . GLY A 1 179 ? -2.469 10.759 -2.901 1.00 90.56 179 GLY A N 1
ATOM 1457 C CA . GLY A 1 179 ? -3.782 10.887 -3.519 1.00 90.56 179 GLY A CA 1
ATOM 1458 C C . GLY A 1 179 ? -4.886 10.545 -2.530 1.00 90.56 179 GLY A C 1
ATOM 1459 O O . GLY A 1 179 ? -5.809 11.332 -2.369 1.00 90.56 179 GLY A O 1
ATOM 1460 N N . THR A 1 180 ? -4.732 9.458 -1.772 1.00 88.50 180 THR A N 1
ATOM 1461 C CA . THR A 1 180 ? -5.662 9.085 -0.694 1.00 88.50 180 THR A CA 1
ATOM 1462 C C . THR A 1 180 ? -5.772 10.164 0.386 1.00 88.50 180 THR A C 1
ATOM 1464 O O . THR A 1 180 ? -6.871 10.438 0.857 1.00 88.50 180 THR A O 1
ATOM 1467 N N . ALA A 1 181 ? -4.665 10.818 0.751 1.00 88.88 181 ALA A N 1
ATOM 1468 C CA . ALA A 1 181 ? -4.658 11.885 1.752 1.00 88.88 181 ALA A CA 1
ATOM 1469 C C . ALA A 1 181 ? -5.360 13.180 1.295 1.00 88.88 181 ALA A C 1
ATOM 1471 O O . ALA A 1 181 ? -5.891 13.918 2.125 1.00 88.88 181 ALA A O 1
ATOM 1472 N N . TYR A 1 182 ? -5.345 13.472 -0.009 1.00 90.38 182 TYR A N 1
ATOM 1473 C CA . TYR A 1 182 ? -5.880 14.716 -0.583 1.00 90.38 182 TYR A CA 1
ATOM 1474 C C . TYR A 1 182 ? -7.198 14.539 -1.349 1.00 90.38 182 TYR A C 1
ATOM 1476 O O . TYR A 1 182 ? -7.789 15.537 -1.775 1.00 90.38 182 TYR A O 1
ATOM 1484 N N . TRP A 1 183 ? -7.661 13.303 -1.535 1.00 82.06 183 TRP A N 1
ATOM 1485 C CA . TRP A 1 183 ? -8.920 13.000 -2.204 1.00 82.06 183 TRP A CA 1
ATOM 1486 C C . TRP A 1 183 ? -10.095 13.552 -1.387 1.00 82.06 183 TRP A C 1
ATOM 1488 O O . TRP A 1 183 ? -10.187 13.323 -0.181 1.00 82.06 183 TRP A O 1
ATOM 1498 N N . ARG A 1 184 ? -10.955 14.339 -2.042 1.00 55.41 184 ARG A N 1
ATOM 1499 C CA . ARG A 1 184 ? -12.114 15.010 -1.439 1.00 55.41 184 ARG A CA 1
ATOM 1500 C C . ARG A 1 184 ? -13.410 14.358 -1.882 1.00 55.41 184 ARG A C 1
ATOM 1502 O O . ARG A 1 184 ? -13.572 14.201 -3.113 1.00 55.41 184 ARG A O 1
#

pLDDT: mean 93.07, std 5.63, range [55.41, 98.56]

Radius of gyration: 17.74 Å; Cα contacts (8 Å, |Δi|>4): 183; chains: 1; bounding box: 46×28×52 Å

Nearest PDB structures (foldseek):
  7w5f-assembly1_A  TM=9.756E-01  e=1.011E-13  Trichoderma atroviride
  7w5g-assembly1_A  TM=9.572E-01  e=1.164E-13  Trichoderma atroviride
  7w5f-assembly2_B  TM=9.675E-01  e=2.358E-13  Trichoderma atroviride
  7w5j-assembly2_B  TM=9.549E-01  e=2.047E-13  Trichoderma atroviride
  7zrn-assembly1_A  TM=9.146E-01  e=2.917E-06  Sorangium cellulosum

Foldseek 3Di:
DVPVVLVVCVVQPDPVLNVQLVVLVVQQVVLVVVVVVQVPDPDDDALVVLLVSQLRHPCLLSQLSCLCVVVRHDADPCLCPPPLNVLLLSLLSSLLLLLLLVVCVVVCVVVVNQSGQLSNCCVPVVDDSVRSVVVSVVSNVVSVVSNVVSLVVRDDPPPPVNNVVSVSSSVSSNVSSVCSNPPD

Mean predicted aligned error: 3.6 Å